Protein AF-A0A1M7QLL0-F1 (afdb_monomer_lite)

Secondary structure (DSSP, 8-state):
-PPPTT-SS-GGG--SS---HHHHHHHHHH-THHHHHHHT--GGGS-GGG-HHHHHHHHHHHHHHHHHHHHHHHHHHHHHHHHHHHSSTT-TTS-TTHHHHHHHHHHHHHSBPTTSSBHHHHHHHHHHHHHHHHHHHHHHHHHIIIIIS-GGGGTGGGS--STTPPPPTT-----HHHHHHHHHHHHHHHHHHHHHHHHTT----EE--SS-SEEEE-STTEEEEEEE-EE--SS--GGGGS-TT-EEEEEEEPPPGGGGS----TT-SS-HHHHHHHHHHHHHHHHHHHHHHHHHHHHHHHHHHHHHTTS-SSTTSS-GGG--HHHHHHHHHHHHHHHHHHHHHHHTSHHHHTT-

Organism: NCBI:txid1190415

pLDDT: mean 71.21, std 16.42, range [32.75, 92.25]

Foldseek 3Di:
DPPQPQQCADCVPVDLDRPDQVLLLCCVVLNCLSSCLSVVHDSLVAALVRDPVLVVLLVVLVVVLVVLVVVVVVQVVQQVVQCVVAVDRSHPVDDNPVPVVCSCVVNQQSDQGNNSHGNVVSVVSNVVSSVSSVVVVVVLCCCCVVQQLVCVCVVVVCVDDDPDRDDDPVDCPDDLLVLLVLLLQLLLVQLLVQVVVVVVVRRWRFDWDLAAPDWDAPDDQKIWRKTARFTPDPVDCPPVRHRPSDMDTQIDGHDHPVVQDPDPPPDDSGDNVLVSLLVVLVNVSSNVLSVLVSVLSSQSSVQSSVLSVQDDSDPPDPDCVVDDPVSSVVSSVVSSVSSSVVSVVVCPDVVSVVND

Sequence (356 aa):
MAGMPFSPCDITDGASSCSDASVGVLKAVFGPVIDALAQGNDPETVTASSNVLASMFVQYNSGLLILASLFVSYIAIVGVANTANEGEAMGKAWSSLWTPLRIVFGGGVLLPASSGYSIIQIIVLTIGLWGIGFANGVFKAGVENGIVNGSLSSVSSQLGFGSGAKPNPNYPLYDIRQFGQAYLASSWCARSLNAIYRSLDQPTAVQALSKPDSKVQDGIGRQAAIYLIKDRNAATNLGGGTPICGSIKVYSFSVPAELVTTSTSTSSIFDPATITSNKAAMQAVRHATLNAKIAAMNKVMADIDAWVNTWPTDITKTGWDAVKSDRFNSIINQAQNTLTQNLSKRSMNPTFQALI

InterPro domains:
  IPR027628 Conjugal transfer/type IV secretion protein DotA/TraY [TIGR04346] (22-345)

Structure (mmCIF, N/CA/C/O backbone):
data_AF-A0A1M7QLL0-F1
#
_entry.id   AF-A0A1M7QLL0-F1
#
loop_
_atom_site.group_PDB
_atom_site.id
_atom_site.type_symbol
_atom_site.label_atom_id
_atom_site.label_alt_id
_atom_site.label_comp_id
_atom_site.label_asym_id
_atom_site.label_entity_id
_atom_site.label_seq_id
_atom_site.pdbx_PDB_ins_code
_atom_site.Cartn_x
_atom_site.Cartn_y
_atom_site.Cartn_z
_atom_site.occupancy
_atom_site.B_iso_or_equiv
_atom_site.auth_seq_id
_atom_site.auth_comp_id
_atom_site.auth_asym_id
_atom_site.auth_atom_id
_atom_site.pdbx_PDB_model_num
ATOM 1 N N . MET A 1 1 ? -3.369 -10.911 31.277 1.00 39.97 1 MET A N 1
ATOM 2 C CA . MET A 1 1 ? -4.440 -10.391 30.406 1.00 39.97 1 MET A CA 1
ATOM 3 C C . MET A 1 1 ? -4.206 -10.951 29.017 1.00 39.97 1 MET A C 1
ATOM 5 O O . MET A 1 1 ? -3.100 -10.815 28.511 1.00 39.97 1 MET A O 1
ATOM 9 N N . ALA A 1 2 ? -5.162 -11.710 28.479 1.00 37.41 2 ALA A N 1
ATOM 10 C CA . ALA A 1 2 ? -5.045 -12.278 27.140 1.00 37.41 2 ALA A CA 1
ATOM 11 C C . ALA A 1 2 ? -4.961 -11.130 26.125 1.00 37.41 2 ALA A C 1
ATOM 13 O O . ALA A 1 2 ? -5.787 -10.221 26.173 1.00 37.41 2 ALA A O 1
ATOM 14 N N . GLY A 1 3 ? -3.945 -11.153 25.259 1.00 49.75 3 GLY A N 1
ATOM 15 C CA . GLY A 1 3 ? -3.803 -10.169 24.190 1.00 49.75 3 GLY A CA 1
ATOM 16 C C . GLY A 1 3 ? -5.079 -10.122 23.357 1.00 49.75 3 GLY A C 1
ATOM 17 O O . GLY A 1 3 ? -5.623 -11.163 22.985 1.00 49.75 3 GLY A O 1
ATOM 18 N N . MET A 1 4 ? -5.588 -8.916 23.121 1.00 58.91 4 MET A N 1
ATOM 19 C CA . MET A 1 4 ? -6.800 -8.719 22.337 1.00 58.91 4 MET A CA 1
ATOM 20 C C . MET A 1 4 ? -6.555 -9.243 20.913 1.00 58.91 4 MET A C 1
ATOM 22 O O . MET A 1 4 ? -5.602 -8.792 20.278 1.00 58.91 4 MET A O 1
ATOM 26 N N . PRO A 1 5 ? -7.381 -10.171 20.389 1.00 60.53 5 PRO A N 1
ATOM 27 C CA . PRO A 1 5 ? -7.122 -10.834 19.107 1.00 60.53 5 PRO A CA 1
ATOM 28 C C . PRO A 1 5 ? -7.123 -9.873 17.906 1.00 60.53 5 PRO A C 1
ATOM 30 O O . PRO A 1 5 ? -6.567 -10.206 16.865 1.00 60.53 5 PRO A O 1
ATOM 33 N N . PHE A 1 6 ? -7.704 -8.677 18.065 1.00 68.00 6 PHE A N 1
ATOM 34 C CA . PHE A 1 6 ? -7.742 -7.606 17.068 1.00 68.00 6 PHE A CA 1
ATOM 35 C C . PHE A 1 6 ? -7.577 -6.240 17.749 1.00 68.00 6 PHE A C 1
ATOM 37 O O . PHE A 1 6 ? -8.509 -5.437 17.780 1.00 68.00 6 PHE A O 1
ATOM 44 N N . SER A 1 7 ? -6.417 -5.992 18.364 1.00 69.75 7 SER A N 1
ATOM 45 C CA . SER A 1 7 ? -6.120 -4.666 18.922 1.00 69.75 7 SER A CA 1
ATOM 46 C C . SER A 1 7 ? -6.081 -3.621 17.796 1.00 69.75 7 SER A C 1
ATOM 48 O O . SER A 1 7 ? -5.330 -3.814 16.839 1.00 69.75 7 SER A O 1
ATOM 50 N N . PRO A 1 8 ? -6.849 -2.518 17.881 1.00 69.81 8 PRO A N 1
ATOM 51 C CA . PRO A 1 8 ? -6.752 -1.420 16.918 1.00 69.81 8 PRO A CA 1
ATOM 52 C C . PRO A 1 8 ? -5.438 -0.635 17.058 1.00 69.81 8 PRO A C 1
ATOM 54 O O . PRO A 1 8 ? -5.078 0.121 16.161 1.00 69.81 8 PRO A O 1
ATOM 57 N N . CYS A 1 9 ? -4.721 -0.816 18.170 1.00 72.50 9 CYS A N 1
ATOM 58 C CA . CYS A 1 9 ? -3.445 -0.172 18.441 1.00 72.50 9 CYS A CA 1
ATOM 59 C C . CYS A 1 9 ? -2.320 -1.205 18.303 1.00 72.50 9 CYS A C 1
ATOM 61 O O . CYS A 1 9 ? -2.329 -2.224 19.006 1.00 72.50 9 CYS A O 1
ATOM 63 N N . ASP A 1 10 ? -1.364 -0.944 17.411 1.00 61.94 10 ASP A N 1
ATOM 64 C CA . ASP A 1 10 ? -0.188 -1.795 17.227 1.00 61.94 10 ASP A CA 1
ATOM 65 C C . ASP A 1 10 ? 0.812 -1.511 18.361 1.00 61.94 10 ASP A C 1
ATOM 67 O O . ASP A 1 10 ? 1.526 -0.510 18.375 1.00 61.94 10 ASP A O 1
ATOM 71 N N . ILE A 1 11 ? 0.811 -2.363 19.386 1.00 53.72 11 ILE A N 1
ATOM 72 C CA . ILE A 1 11 ? 1.698 -2.259 20.562 1.00 53.72 11 ILE A CA 1
ATOM 73 C C . ILE A 1 11 ? 3.144 -2.694 20.257 1.00 53.72 11 ILE A C 1
ATOM 75 O O . ILE A 1 11 ? 3.994 -2.674 21.149 1.00 53.72 11 ILE A O 1
ATOM 79 N N . THR A 1 12 ? 3.451 -3.074 19.013 1.00 48.25 12 THR A N 1
ATOM 80 C CA . THR A 1 12 ? 4.781 -3.547 18.594 1.00 48.25 12 THR A CA 1
ATOM 81 C C . THR A 1 12 ? 5.853 -2.459 18.557 1.00 48.25 12 THR A C 1
ATOM 83 O O . THR A 1 12 ? 7.034 -2.796 18.596 1.00 48.25 12 THR A O 1
ATOM 86 N N . ASP A 1 13 ? 5.472 -1.178 18.558 1.00 41.12 13 ASP A N 1
ATOM 87 C CA . ASP A 1 13 ? 6.417 -0.062 18.391 1.00 41.12 13 ASP A CA 1
ATOM 88 C C . ASP A 1 13 ? 6.751 0.686 19.695 1.00 41.12 13 ASP A C 1
ATOM 90 O O . ASP A 1 13 ? 7.430 1.712 19.671 1.00 41.12 13 ASP A O 1
ATOM 94 N N . GLY A 1 14 ? 6.284 0.213 20.858 1.00 41.66 14 GLY A N 1
ATOM 95 C CA . GLY A 1 14 ? 6.549 0.878 22.145 1.00 41.66 14 GLY A CA 1
ATOM 96 C C . GLY A 1 14 ? 5.961 2.296 22.264 1.00 41.66 14 GLY A C 1
ATOM 97 O O . GLY A 1 14 ? 6.249 3.005 23.229 1.00 41.66 14 GLY A O 1
ATOM 98 N N . ALA A 1 15 ? 5.130 2.715 21.304 1.00 42.53 15 ALA A N 1
ATOM 99 C CA . ALA A 1 15 ? 4.410 3.976 21.331 1.00 42.53 15 ALA A CA 1
ATOM 100 C C . ALA A 1 15 ? 3.160 3.840 22.213 1.00 42.53 15 ALA A C 1
ATOM 102 O O . ALA A 1 15 ? 2.223 3.111 21.903 1.00 42.53 15 ALA A O 1
ATOM 103 N N . SER A 1 16 ? 3.125 4.586 23.313 1.00 51.12 16 SER A N 1
ATOM 104 C CA . SER A 1 16 ? 2.018 4.667 24.276 1.00 51.12 16 SER A CA 1
ATOM 105 C C . SER A 1 16 ? 0.772 5.411 23.756 1.00 51.12 16 SER A C 1
ATOM 107 O O . SER A 1 16 ? -0.100 5.789 24.540 1.00 51.12 16 SER A O 1
ATOM 109 N N . SER A 1 17 ? 0.668 5.646 22.444 1.00 56.31 17 SER A N 1
ATOM 110 C CA . SER A 1 17 ? -0.410 6.425 21.830 1.00 56.31 17 SER A CA 1
ATOM 111 C C . SER A 1 17 ? -1.023 5.694 20.640 1.00 56.31 17 SER A C 1
ATOM 113 O O . SER A 1 17 ? -0.363 5.485 19.625 1.00 56.31 17 SER A O 1
ATOM 115 N N . CYS A 1 18 ? -2.307 5.360 20.752 1.00 68.44 18 CYS A N 1
ATOM 116 C CA . CYS A 1 18 ? -3.091 4.823 19.649 1.00 68.44 18 CYS A CA 1
ATOM 117 C C . CYS A 1 18 ? -3.414 5.947 18.652 1.00 68.44 18 CYS A C 1
ATOM 119 O O . CYS A 1 18 ? -4.150 6.872 18.994 1.00 68.44 18 CYS A O 1
ATOM 121 N N . SER A 1 19 ? -2.849 5.893 17.444 1.00 68.56 19 SER A N 1
ATOM 122 C CA . SER A 1 19 ? -3.060 6.898 16.387 1.00 68.56 19 SER A CA 1
ATOM 123 C C . SER A 1 19 ? -4.247 6.591 15.466 1.00 68.56 19 SER A C 1
ATOM 125 O O . SER A 1 19 ? -4.451 7.292 14.476 1.00 68.56 19 SER A O 1
ATOM 127 N N . ASP A 1 20 ? -5.036 5.559 15.773 1.00 70.88 20 ASP A N 1
ATOM 128 C CA . ASP A 1 20 ? -6.199 5.178 14.976 1.00 70.88 20 ASP A CA 1
ATOM 129 C C . ASP A 1 20 ? -7.308 6.245 15.045 1.00 70.88 20 ASP A C 1
ATOM 131 O O . ASP A 1 20 ? -7.778 6.634 16.119 1.00 70.88 20 ASP A O 1
ATOM 135 N N . ALA A 1 21 ? -7.752 6.714 13.877 1.00 73.19 21 ALA A N 1
ATOM 136 C CA . ALA A 1 21 ? -8.756 7.771 13.777 1.00 73.19 21 ALA A CA 1
ATOM 137 C C . ALA A 1 21 ? -10.129 7.345 14.328 1.00 73.19 21 ALA A C 1
ATOM 139 O O . ALA A 1 21 ? -10.825 8.160 14.936 1.00 73.19 21 ALA A O 1
ATOM 140 N N . SER A 1 22 ? -10.517 6.079 14.152 1.00 77.81 22 SER A N 1
ATOM 141 C CA . SER A 1 22 ? -11.785 5.539 14.659 1.00 77.81 22 SER A CA 1
ATOM 142 C C . SER A 1 22 ? -11.766 5.451 16.186 1.00 77.81 22 SER A C 1
ATOM 144 O O . SER A 1 22 ? -12.751 5.810 16.838 1.00 77.81 22 SER A O 1
ATOM 146 N N . VAL A 1 23 ? -10.627 5.062 16.768 1.00 80.00 23 VAL A N 1
ATOM 147 C CA . VAL A 1 23 ? -10.398 5.115 18.224 1.00 80.00 23 VAL A CA 1
ATOM 148 C C . VAL A 1 23 ? -10.466 6.561 18.726 1.00 80.00 23 VAL A C 1
ATOM 150 O O . VAL A 1 23 ? -11.107 6.821 19.744 1.00 80.00 23 VAL A O 1
ATOM 153 N N . GLY A 1 24 ? -9.904 7.520 17.983 1.00 75.75 24 GLY A N 1
ATOM 154 C CA . GLY A 1 24 ? -10.000 8.951 18.292 1.00 75.75 24 GLY A CA 1
ATOM 155 C C . GLY A 1 24 ? -11.440 9.480 18.350 1.00 75.75 24 GLY A C 1
ATOM 156 O O . GLY A 1 24 ? -11.796 10.203 19.282 1.00 75.75 24 GLY A O 1
ATOM 157 N N . VAL A 1 25 ? -12.303 9.075 17.411 1.00 80.50 25 VAL A N 1
ATOM 158 C CA . VAL A 1 25 ? -13.737 9.434 17.435 1.00 80.50 25 VAL A CA 1
ATOM 159 C C . VAL A 1 25 ? -14.432 8.841 18.652 1.00 80.50 25 VAL A C 1
ATOM 161 O O . VAL A 1 25 ? -15.175 9.539 19.343 1.00 80.50 25 VAL A O 1
ATOM 164 N N . LEU A 1 26 ? -14.188 7.561 18.937 1.00 82.12 26 LEU A N 1
ATOM 165 C CA . LEU A 1 26 ? -14.772 6.910 20.106 1.00 82.12 26 LEU A CA 1
ATOM 166 C C . LEU A 1 26 ? -14.311 7.586 21.396 1.00 82.12 26 LEU A C 1
ATOM 168 O O . LEU A 1 26 ? -15.131 7.817 22.282 1.00 82.12 26 LEU A O 1
ATOM 172 N N . LYS A 1 27 ? -13.039 7.977 21.486 1.00 82.75 27 LYS A N 1
ATOM 173 C CA . LYS A 1 27 ? -12.499 8.746 22.610 1.00 82.75 27 LYS A CA 1
ATOM 174 C C . LYS A 1 27 ? -13.182 10.105 22.767 1.00 82.75 27 LYS A C 1
ATOM 176 O O . LYS A 1 27 ? -13.454 10.503 23.894 1.00 82.75 27 LYS A O 1
ATOM 181 N N . ALA A 1 28 ? -13.508 10.800 21.677 1.00 79.25 28 ALA A N 1
ATOM 182 C CA . ALA A 1 28 ? -14.224 12.076 21.752 1.00 79.25 28 ALA A CA 1
ATOM 183 C C . ALA A 1 28 ? -15.641 11.932 22.345 1.00 79.25 28 ALA A C 1
ATOM 185 O O . ALA A 1 28 ? -16.114 12.836 23.029 1.00 79.25 28 ALA A O 1
ATOM 186 N N . VAL A 1 29 ? -16.307 10.795 22.113 1.00 81.62 29 VAL A N 1
ATOM 187 C CA . VAL A 1 29 ? -17.672 10.526 22.604 1.00 81.62 29 VAL A CA 1
ATOM 188 C C . VAL A 1 29 ? -17.662 9.906 24.008 1.00 81.62 29 VAL A C 1
ATOM 190 O O . VAL A 1 29 ? -18.326 10.388 24.926 1.00 81.62 29 VAL A O 1
ATOM 193 N N . PHE A 1 30 ? -16.901 8.828 24.187 1.00 83.38 30 PHE A N 1
ATOM 194 C CA . PHE A 1 30 ? -16.915 7.984 25.386 1.00 83.38 30 PHE A CA 1
ATOM 195 C C . PHE A 1 30 ? -15.785 8.302 26.369 1.00 83.38 30 PHE A C 1
ATOM 197 O O . PHE A 1 30 ? -15.839 7.881 27.529 1.00 83.38 30 PHE A O 1
ATOM 204 N N . GLY A 1 31 ? -14.842 9.165 25.993 1.00 82.56 31 GLY A N 1
ATOM 205 C CA . GLY A 1 31 ? -13.785 9.665 26.867 1.00 82.56 31 GLY A CA 1
ATOM 206 C C . GLY A 1 31 ? -12.604 8.695 26.996 1.00 82.56 31 GLY A C 1
ATOM 207 O O . GLY A 1 31 ? -12.462 7.766 26.197 1.00 82.56 31 GLY A O 1
ATOM 208 N N . PRO A 1 32 ? -11.745 8.879 28.013 1.00 80.69 32 PRO A N 1
ATOM 209 C CA . PRO A 1 32 ? -10.484 8.140 28.143 1.00 80.69 32 PRO A CA 1
ATOM 210 C C . PRO A 1 32 ? -10.646 6.658 28.498 1.00 80.69 32 PRO A C 1
ATOM 212 O O . PRO A 1 32 ? -9.675 5.911 28.431 1.00 80.69 32 PRO A O 1
ATOM 215 N N . VAL A 1 33 ? -11.867 6.196 28.801 1.00 82.75 33 VAL A N 1
ATOM 216 C CA . VAL A 1 33 ? -12.162 4.757 28.915 1.00 82.75 33 VAL A CA 1
ATOM 217 C C . VAL A 1 33 ? -11.767 4.009 27.637 1.00 82.75 33 VAL A C 1
ATOM 219 O O . VAL A 1 33 ? -11.309 2.874 27.700 1.00 82.75 33 VAL A O 1
ATOM 222 N N . ILE A 1 34 ? -11.876 4.669 26.480 1.00 83.12 34 ILE A N 1
ATOM 223 C CA . ILE A 1 34 ? -11.503 4.103 25.185 1.00 83.12 34 ILE A CA 1
ATOM 224 C C . ILE A 1 34 ? -9.995 3.896 25.074 1.00 83.12 34 ILE A C 1
ATOM 226 O O . ILE A 1 34 ? -9.589 2.882 24.523 1.00 83.12 34 ILE A O 1
ATOM 230 N N . ASP A 1 35 ? -9.166 4.785 25.629 1.00 79.56 35 ASP A N 1
ATOM 231 C CA . ASP A 1 35 ? -7.708 4.604 25.612 1.00 79.56 35 ASP A CA 1
ATOM 232 C C . ASP A 1 35 ? -7.301 3.384 26.440 1.00 79.56 35 ASP A C 1
ATOM 234 O O . ASP A 1 35 ? -6.490 2.574 25.993 1.00 79.56 35 ASP A O 1
ATOM 238 N N . ALA A 1 36 ? -7.899 3.227 27.627 1.00 79.25 36 ALA A N 1
ATOM 239 C CA . ALA A 1 36 ? -7.640 2.076 28.483 1.00 79.25 36 ALA A CA 1
ATOM 240 C C . ALA A 1 36 ? -8.038 0.770 27.778 1.00 79.25 36 ALA A C 1
ATOM 242 O O . ALA A 1 36 ? -7.231 -0.153 27.682 1.00 79.25 36 ALA A O 1
ATOM 243 N N . LEU A 1 37 ? -9.239 0.729 27.192 1.00 80.94 37 LEU A N 1
ATOM 244 C CA . LEU A 1 37 ? -9.739 -0.448 26.481 1.00 80.94 37 LEU A CA 1
ATOM 245 C C . LEU A 1 37 ? -8.954 -0.749 25.198 1.00 80.94 37 LEU A C 1
ATOM 247 O O . LEU A 1 37 ? -8.665 -1.909 24.920 1.00 80.94 37 LEU A O 1
ATOM 251 N N . ALA A 1 38 ? -8.576 0.271 24.427 1.00 77.69 38 ALA A N 1
ATOM 252 C CA . ALA A 1 38 ? -7.848 0.101 23.171 1.00 77.69 38 ALA A CA 1
ATOM 253 C C . ALA A 1 38 ? -6.391 -0.344 23.385 1.00 77.69 38 ALA A C 1
ATOM 255 O O . ALA A 1 38 ? -5.820 -0.998 22.518 1.00 77.69 38 ALA A O 1
ATOM 256 N N . GLN A 1 39 ? -5.803 -0.038 24.545 1.00 74.38 39 GLN A N 1
ATOM 257 C CA . GLN A 1 39 ? -4.455 -0.475 24.929 1.00 74.38 39 GLN A CA 1
ATOM 258 C C . GLN A 1 39 ? -4.449 -1.790 25.727 1.00 74.38 39 GLN A C 1
ATOM 260 O O . GLN A 1 39 ? -3.381 -2.317 26.030 1.00 74.38 39 GLN A O 1
ATOM 265 N N . GLY A 1 40 ? -5.623 -2.336 26.068 1.00 71.12 40 GLY A N 1
ATOM 266 C CA . GLY A 1 40 ? -5.741 -3.530 26.909 1.00 71.12 40 GLY A CA 1
ATOM 267 C C . GLY A 1 40 ? -5.382 -3.292 28.382 1.00 71.12 40 GLY A C 1
ATOM 268 O O . GLY A 1 40 ? -5.051 -4.246 29.084 1.00 71.12 40 GLY A O 1
ATOM 269 N N . ASN A 1 41 ? -5.433 -2.038 28.836 1.00 75.81 41 ASN A N 1
ATOM 270 C CA . ASN A 1 41 ? -5.264 -1.658 30.235 1.00 75.81 41 ASN A CA 1
ATOM 271 C C . ASN A 1 41 ? -6.587 -1.806 30.997 1.00 75.81 41 ASN A C 1
ATOM 273 O O . ASN A 1 41 ? -7.672 -1.740 30.413 1.00 75.81 41 ASN A O 1
ATOM 277 N N . ASP A 1 42 ? -6.502 -1.947 32.321 1.00 72.88 42 ASP A N 1
ATOM 278 C CA . ASP A 1 42 ? -7.687 -2.088 33.162 1.00 72.88 42 ASP A CA 1
ATOM 279 C C . ASP A 1 42 ? -8.538 -0.801 33.133 1.00 72.88 42 ASP A C 1
ATOM 281 O O . ASP A 1 42 ? -8.072 0.264 33.566 1.00 72.88 42 ASP A O 1
ATOM 285 N N . PRO A 1 43 ? -9.803 -0.866 32.670 1.00 70.38 43 PRO A N 1
ATOM 286 C CA . PRO A 1 43 ? -10.672 0.307 32.564 1.00 70.38 43 PRO A CA 1
ATOM 287 C C . PRO A 1 43 ? -11.042 0.887 33.934 1.00 70.38 43 PRO A C 1
ATOM 289 O O . PRO A 1 43 ? -11.474 2.034 34.014 1.00 70.38 43 PRO A O 1
ATOM 292 N N . GLU A 1 44 ? -10.844 0.126 35.015 1.00 69.69 44 GLU A N 1
ATOM 293 C CA . GLU A 1 44 ? -11.101 0.555 36.393 1.00 69.69 44 GLU A CA 1
ATOM 294 C C . GLU A 1 44 ? -10.140 1.638 36.902 1.00 69.69 44 GLU A C 1
ATOM 296 O O . GLU A 1 44 ? -10.416 2.278 37.918 1.00 69.69 44 GLU A O 1
ATOM 301 N N . THR A 1 45 ? -9.036 1.871 36.186 1.00 67.75 45 THR A N 1
ATOM 302 C CA . THR A 1 45 ? -8.086 2.962 36.458 1.00 67.75 45 THR A CA 1
ATOM 303 C C . THR A 1 45 ? -8.602 4.332 36.005 1.00 67.75 45 THR A C 1
ATOM 305 O O . THR A 1 45 ? -8.066 5.364 36.413 1.00 67.75 45 THR A O 1
ATOM 308 N N . VAL A 1 46 ? -9.652 4.360 35.179 1.00 71.12 46 VAL A N 1
ATOM 309 C CA . VAL A 1 46 ? -10.255 5.589 34.660 1.00 71.12 46 VAL A CA 1
ATOM 310 C C . VAL A 1 46 ? -11.359 6.038 35.606 1.00 71.12 46 VAL A C 1
ATOM 312 O O . VAL A 1 46 ? -12.248 5.267 35.943 1.00 71.12 46 VAL A O 1
ATOM 315 N N . THR A 1 47 ? -11.332 7.297 36.032 1.00 68.31 47 THR A N 1
ATOM 316 C CA . THR A 1 47 ? -12.363 7.855 36.913 1.00 68.31 47 THR A CA 1
ATOM 317 C C . THR A 1 47 ? -13.570 8.360 36.122 1.00 68.31 47 THR A C 1
ATOM 319 O O . THR A 1 47 ? -13.432 9.038 35.102 1.00 68.31 47 THR A O 1
ATOM 322 N N . ALA A 1 48 ? -14.778 8.094 36.631 1.00 61.78 48 ALA A N 1
ATOM 323 C CA . ALA A 1 48 ? -16.039 8.523 36.011 1.00 61.78 48 ALA A CA 1
ATOM 324 C C . ALA A 1 48 ? -16.170 10.052 35.825 1.00 61.78 48 ALA A C 1
ATOM 326 O O . ALA A 1 48 ? -16.901 10.506 34.950 1.00 61.78 48 ALA A O 1
ATOM 327 N N . SER A 1 49 ? -15.447 10.864 36.608 1.00 60.69 49 SER A N 1
ATOM 328 C CA . SER A 1 49 ? -15.425 12.331 36.467 1.00 60.69 49 SER A CA 1
ATOM 329 C C . SER A 1 49 ? -14.707 12.816 35.207 1.00 60.69 49 SER A C 1
ATOM 331 O O . SER A 1 49 ? -14.822 13.986 34.846 1.00 60.69 49 SER A O 1
ATOM 333 N N . SER A 1 50 ? -13.978 11.930 34.527 1.00 62.16 50 SER A N 1
ATOM 334 C CA . SER A 1 50 ? -13.237 12.264 33.316 1.00 62.16 50 SER A CA 1
ATOM 335 C C . SER A 1 50 ? -14.137 12.439 32.081 1.00 62.16 50 SER A C 1
ATOM 337 O O . SER A 1 50 ? -13.704 13.015 31.085 1.00 62.16 50 SER A O 1
ATOM 339 N N . ASN A 1 51 ? -15.402 11.997 32.137 1.00 74.44 51 ASN A N 1
ATOM 340 C CA . ASN A 1 51 ? -16.387 12.227 31.079 1.00 74.44 51 ASN A CA 1
ATOM 341 C C . ASN A 1 51 ? -17.789 12.494 31.657 1.00 74.44 51 ASN A C 1
ATOM 343 O O . ASN A 1 51 ? -18.289 11.746 32.495 1.00 74.44 51 ASN A O 1
ATOM 347 N N . VAL A 1 52 ? -18.466 13.524 31.140 1.00 79.75 52 VAL A N 1
ATOM 348 C CA . VAL A 1 52 ? -19.871 13.838 31.449 1.00 79.75 52 VAL A CA 1
ATOM 349 C C . VAL A 1 52 ? -20.784 12.635 31.196 1.00 79.75 52 VAL A C 1
ATOM 351 O O . VAL A 1 52 ? -21.635 12.327 32.028 1.00 79.75 52 VAL A O 1
ATOM 354 N N . LEU A 1 53 ? -20.577 11.911 30.093 1.00 81.75 53 LEU A N 1
ATOM 355 C CA . LEU A 1 53 ? -21.383 10.745 29.739 1.00 81.75 53 LEU A CA 1
ATOM 356 C C . LEU A 1 53 ? -21.214 9.599 30.753 1.00 81.75 53 LEU A C 1
ATOM 358 O O . LEU A 1 53 ? -22.197 8.964 31.127 1.00 81.75 53 LEU A O 1
ATOM 362 N N . ALA A 1 54 ? -19.995 9.382 31.255 1.00 78.12 54 ALA A N 1
ATOM 363 C CA . ALA A 1 54 ? -19.729 8.387 32.294 1.00 78.12 54 ALA A CA 1
ATOM 364 C C . ALA A 1 54 ? -20.447 8.746 33.606 1.00 78.12 54 ALA A C 1
ATOM 366 O O . ALA A 1 54 ? -21.083 7.891 34.218 1.00 78.12 54 ALA A O 1
ATOM 367 N N . SER A 1 55 ? -20.439 10.026 33.993 1.00 79.94 55 SER A N 1
ATOM 368 C CA . SER A 1 55 ? -21.196 10.518 35.154 1.00 79.94 55 SER A CA 1
ATOM 369 C C . SER A 1 55 ? -22.713 10.312 35.004 1.00 79.94 55 SER A C 1
ATOM 371 O O . SER A 1 55 ? -23.386 9.887 35.946 1.00 79.94 55 SER A O 1
ATOM 373 N N . MET A 1 56 ? -23.265 10.529 33.803 1.00 83.62 56 MET A N 1
ATOM 374 C CA . MET A 1 56 ? -24.679 10.244 33.522 1.00 83.62 56 MET A CA 1
ATOM 375 C C . MET A 1 56 ? -24.989 8.744 33.595 1.00 83.62 56 MET A C 1
ATOM 377 O O . MET A 1 56 ? -26.028 8.361 34.139 1.00 83.62 56 MET A O 1
ATOM 381 N N . PHE A 1 57 ? -24.090 7.888 33.100 1.00 84.12 57 PHE A N 1
ATOM 382 C CA . PHE A 1 57 ? -24.278 6.439 33.161 1.00 84.12 57 PHE A CA 1
ATOM 383 C C . PHE A 1 57 ? -24.246 5.882 34.581 1.00 84.12 57 PHE A C 1
ATOM 385 O O . PHE A 1 57 ? -25.003 4.954 34.856 1.00 84.12 57 PHE A O 1
ATOM 392 N N . VAL A 1 58 ? -23.493 6.480 35.509 1.00 82.75 58 VAL A N 1
ATOM 393 C CA . VAL A 1 58 ? -23.566 6.110 36.934 1.00 82.75 58 VAL A CA 1
ATOM 394 C C . VAL A 1 58 ? -24.998 6.243 37.460 1.00 82.75 58 VAL A C 1
ATOM 396 O O . VAL A 1 58 ? -25.510 5.316 38.090 1.00 82.75 58 VAL A O 1
ATOM 399 N N . GLN A 1 59 ? -25.669 7.362 37.166 1.00 85.81 59 GLN A N 1
ATOM 400 C CA . GLN A 1 59 ? -27.049 7.591 37.613 1.00 85.81 59 GLN A CA 1
ATOM 401 C C . GLN A 1 59 ? -28.074 6.759 36.843 1.00 85.81 59 GLN A C 1
ATOM 403 O O . GLN A 1 59 ? -29.068 6.299 37.401 1.00 85.81 59 GLN A O 1
ATOM 408 N N . TYR A 1 60 ? -27.833 6.525 35.558 1.00 86.50 60 TYR A N 1
ATOM 409 C CA . TYR A 1 60 ? -28.687 5.648 34.768 1.00 86.50 60 TYR A CA 1
ATOM 410 C C . TYR A 1 60 ? -28.632 4.195 35.271 1.00 86.50 60 TYR A C 1
ATOM 412 O O . TYR A 1 60 ? -29.669 3.565 35.486 1.00 86.50 60 TYR A O 1
ATOM 420 N N . ASN A 1 61 ? -27.429 3.677 35.526 1.00 85.75 61 ASN A N 1
ATOM 421 C CA . ASN A 1 61 ? -27.214 2.309 35.994 1.00 85.75 61 ASN A CA 1
ATOM 422 C C . ASN A 1 61 ? -27.755 2.111 37.419 1.00 85.75 61 ASN A C 1
ATOM 424 O O . ASN A 1 61 ? -28.340 1.067 37.707 1.00 85.75 61 ASN A O 1
ATOM 428 N N . SER A 1 62 ? -27.642 3.116 38.297 1.00 85.06 62 SER A N 1
ATOM 429 C CA . SER 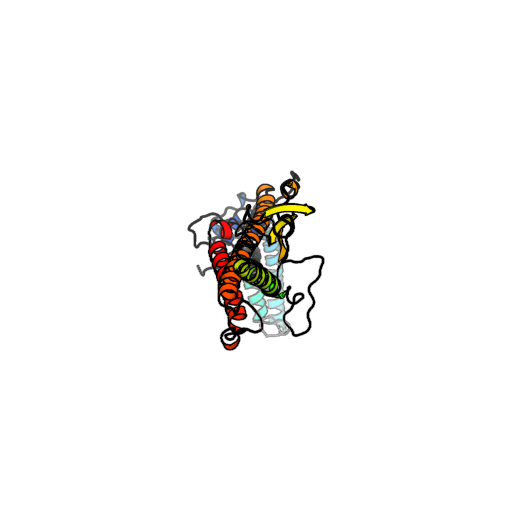A 1 62 ? -28.246 3.054 39.635 1.00 85.06 62 SER A CA 1
ATOM 430 C C . SER A 1 62 ? -29.778 2.958 39.567 1.00 85.06 62 SER A C 1
ATOM 432 O O . SER A 1 62 ? -30.368 2.121 40.253 1.00 85.06 62 SER A O 1
ATOM 434 N N . GLY A 1 63 ? -30.425 3.723 38.679 1.00 86.75 63 GLY A N 1
ATOM 435 C CA . GLY A 1 63 ? -31.865 3.622 38.423 1.00 86.75 63 GLY A CA 1
ATOM 436 C C . GLY A 1 63 ? -32.287 2.247 37.891 1.00 86.75 63 GLY A C 1
ATOM 437 O O . GLY A 1 63 ? -33.283 1.678 38.347 1.00 86.75 63 GLY A O 1
ATOM 438 N N . LEU A 1 64 ? -31.503 1.667 36.976 1.00 87.94 64 LEU A N 1
ATOM 439 C CA . LEU A 1 64 ? -31.748 0.314 36.465 1.00 87.94 64 LEU A CA 1
ATOM 440 C C . LEU A 1 64 ? -31.611 -0.763 37.546 1.00 87.94 64 LEU A C 1
ATOM 442 O O . LEU A 1 64 ? -32.408 -1.701 37.554 1.00 87.94 64 LEU A O 1
ATOM 446 N N . LEU A 1 65 ? -30.659 -0.636 38.475 1.00 86.88 65 LEU A N 1
ATOM 447 C CA . LEU A 1 65 ? -30.515 -1.585 39.585 1.00 86.88 65 LEU A CA 1
ATOM 448 C C . LEU A 1 65 ? -31.723 -1.566 40.528 1.00 86.88 65 LEU A C 1
ATOM 450 O O . LEU A 1 65 ? -32.133 -2.622 41.013 1.00 86.88 65 LEU A O 1
ATOM 454 N N . ILE A 1 66 ? -32.346 -0.402 40.737 1.00 89.56 66 ILE A N 1
ATOM 455 C CA . ILE A 1 66 ? -33.596 -0.308 41.505 1.00 89.56 66 ILE A CA 1
ATOM 456 C C . ILE A 1 66 ? -34.703 -1.102 40.801 1.00 89.56 66 ILE A C 1
ATOM 458 O O . ILE A 1 66 ? -35.345 -1.947 41.426 1.00 89.56 66 ILE A O 1
ATOM 462 N N . LEU A 1 67 ? -34.889 -0.907 39.492 1.00 89.19 67 LEU A N 1
ATOM 463 C CA . LEU A 1 67 ? -35.870 -1.677 38.718 1.00 89.19 67 LEU A CA 1
ATOM 464 C C . LEU A 1 67 ? -35.553 -3.177 38.717 1.00 89.19 67 LEU A C 1
ATOM 466 O O . LEU A 1 67 ? -36.451 -3.994 38.910 1.00 89.19 67 LEU A O 1
ATOM 470 N N . ALA A 1 68 ? -34.282 -3.551 38.563 1.00 86.94 68 ALA A N 1
ATOM 471 C CA . ALA A 1 68 ? -33.848 -4.942 38.629 1.00 86.94 68 ALA A CA 1
ATOM 472 C C . ALA A 1 68 ? -34.188 -5.570 39.990 1.00 86.94 68 ALA A C 1
ATOM 474 O O . ALA A 1 68 ? -34.696 -6.689 40.032 1.00 86.94 68 ALA A O 1
ATOM 475 N N . SER A 1 69 ? -34.000 -4.842 41.095 1.00 87.00 69 SER A N 1
ATOM 476 C CA . SER A 1 69 ? -34.368 -5.319 42.436 1.00 87.00 69 SER A CA 1
ATOM 477 C C . SER A 1 69 ? -35.882 -5.548 42.595 1.00 87.00 69 SER A C 1
ATOM 479 O O . SER A 1 69 ? -36.303 -6.539 43.202 1.00 87.00 69 SER A O 1
ATOM 481 N N . LEU A 1 70 ? -36.718 -4.704 41.976 1.00 90.50 70 LEU A N 1
ATOM 482 C CA . LEU A 1 70 ? -38.173 -4.890 41.935 1.00 90.50 70 LEU A CA 1
ATOM 483 C C . LEU A 1 70 ? -38.564 -6.130 41.119 1.00 90.50 70 LEU A C 1
ATOM 485 O O . LEU A 1 70 ? -39.408 -6.911 41.552 1.00 90.50 70 LEU A O 1
ATOM 489 N N . PHE A 1 71 ? -37.914 -6.370 39.979 1.00 88.19 71 PHE A N 1
ATOM 490 C CA . PHE A 1 71 ? -38.153 -7.588 39.200 1.00 88.19 71 PHE A CA 1
ATOM 491 C C . PHE A 1 71 ? -37.719 -8.847 39.950 1.00 88.19 71 PHE A C 1
ATOM 493 O O . PHE A 1 71 ? -38.463 -9.824 39.978 1.00 88.19 71 PHE A O 1
ATOM 500 N N . VAL A 1 72 ? -36.548 -8.834 40.590 1.00 87.88 72 VAL A N 1
ATOM 501 C CA . VAL A 1 72 ? -36.055 -9.986 41.360 1.00 87.88 72 VAL A CA 1
ATOM 502 C C . VAL A 1 72 ? -36.970 -10.291 42.543 1.00 87.88 72 VAL A C 1
ATOM 504 O O . VAL A 1 72 ? -37.298 -11.456 42.762 1.00 87.88 72 VAL A O 1
ATOM 507 N N . SER A 1 73 ? -37.439 -9.273 43.270 1.00 88.56 73 SER A N 1
ATOM 508 C CA . SER A 1 73 ? -38.395 -9.477 44.368 1.00 88.56 73 SER A CA 1
ATOM 509 C C . SER A 1 73 ? -39.739 -10.029 43.878 1.00 88.56 73 SER A C 1
ATOM 511 O O . SER A 1 73 ? -40.253 -10.974 44.476 1.00 88.56 73 SER A O 1
ATOM 513 N N . TYR A 1 74 ? -40.267 -9.536 42.753 1.00 89.25 74 TYR A N 1
ATOM 514 C CA . TYR A 1 74 ? -41.465 -10.100 42.121 1.00 89.25 74 TYR A CA 1
ATOM 515 C C . TYR A 1 74 ? -41.275 -11.574 41.730 1.00 89.25 74 TYR A C 1
ATOM 517 O O . TYR A 1 74 ? -42.102 -12.419 42.077 1.00 89.25 74 TYR A O 1
ATOM 525 N N . ILE A 1 75 ? -40.163 -11.900 41.061 1.00 86.44 75 ILE A N 1
ATOM 526 C CA . ILE A 1 75 ? -39.844 -13.274 40.647 1.00 86.44 75 ILE A CA 1
ATOM 527 C C . ILE A 1 75 ? -39.677 -14.186 41.867 1.00 86.44 75 ILE A C 1
ATOM 529 O O . ILE A 1 75 ? -40.108 -15.335 41.824 1.00 86.44 75 ILE A O 1
ATOM 533 N N . ALA A 1 76 ? -39.098 -13.690 42.962 1.00 85.75 76 ALA A N 1
ATOM 534 C CA . ALA A 1 76 ? -38.969 -14.452 44.198 1.00 85.75 76 ALA A CA 1
ATOM 535 C C . ALA A 1 76 ? -40.342 -14.777 44.809 1.00 85.75 76 ALA A C 1
ATOM 537 O O . ALA A 1 76 ? -40.599 -15.933 45.142 1.00 85.75 76 ALA A O 1
ATOM 538 N N . ILE A 1 77 ? -41.248 -13.795 44.899 1.00 89.00 77 ILE A N 1
ATOM 539 C CA . ILE A 1 77 ? -42.600 -13.994 45.450 1.00 89.00 77 ILE A CA 1
ATOM 540 C C . ILE A 1 77 ? -43.395 -14.988 44.595 1.00 89.00 77 ILE A C 1
ATOM 542 O O . ILE A 1 77 ? -43.953 -15.950 45.123 1.00 89.00 77 ILE A O 1
ATOM 546 N N . VAL A 1 78 ? -43.416 -14.791 43.273 1.00 86.31 78 VAL A N 1
ATOM 547 C CA . VAL A 1 78 ? -44.122 -15.687 42.342 1.00 86.31 78 VAL A CA 1
ATOM 548 C C . VAL A 1 78 ? -43.479 -17.073 42.317 1.00 86.31 78 VAL A C 1
ATOM 550 O O . VAL A 1 78 ? -44.185 -18.076 42.311 1.00 86.31 78 VAL A O 1
ATOM 553 N N . GLY A 1 79 ? -42.149 -17.150 42.366 1.00 83.81 79 GLY A N 1
ATOM 554 C CA . GLY A 1 79 ? -41.413 -18.409 42.426 1.00 83.81 79 GLY A CA 1
ATOM 555 C C . GLY A 1 79 ? -41.768 -19.230 43.665 1.00 83.81 79 GLY A C 1
ATOM 556 O O . GLY A 1 79 ? -42.021 -20.429 43.547 1.00 83.81 79 GLY A O 1
ATOM 557 N N . VAL A 1 80 ? -41.857 -18.593 44.840 1.00 85.56 80 VAL A N 1
ATOM 558 C CA . VAL A 1 80 ? -42.304 -19.250 46.081 1.00 85.56 80 VAL A CA 1
ATOM 559 C C . VAL A 1 80 ? -43.769 -19.683 45.973 1.00 85.56 80 VAL A C 1
ATOM 561 O O . VAL A 1 80 ? -44.083 -20.825 46.305 1.00 85.56 80 VAL A O 1
ATOM 564 N N . ALA A 1 81 ? -44.654 -18.823 45.460 1.00 84.62 81 ALA A N 1
ATOM 565 C CA . ALA A 1 81 ? -46.073 -19.145 45.298 1.00 84.62 81 ALA A CA 1
ATOM 566 C C . ALA A 1 81 ? -46.309 -20.326 44.338 1.00 84.62 81 ALA A C 1
ATOM 568 O O . ALA A 1 81 ? -47.097 -21.221 44.642 1.00 84.62 81 ALA A O 1
ATOM 569 N N . ASN A 1 82 ? -45.601 -20.371 43.209 1.00 82.38 82 ASN A N 1
ATOM 570 C CA . ASN A 1 82 ? -45.702 -21.472 42.249 1.00 82.38 82 ASN A CA 1
ATOM 571 C C . ASN A 1 82 ? -45.119 -22.770 42.820 1.00 82.38 82 ASN A C 1
ATOM 573 O O . ASN A 1 82 ? -45.722 -23.829 42.671 1.00 82.38 82 ASN A O 1
ATOM 577 N N . THR A 1 83 ? -44.006 -22.686 43.556 1.00 83.88 83 THR A N 1
ATOM 578 C CA . THR A 1 83 ? -43.428 -23.850 44.252 1.00 83.88 83 THR A CA 1
ATOM 579 C C . THR A 1 83 ? -44.402 -24.425 45.283 1.00 83.88 83 THR A C 1
ATOM 581 O O . THR A 1 83 ? -44.545 -25.641 45.387 1.00 83.88 83 THR A O 1
ATOM 584 N N . ALA A 1 84 ? -45.105 -23.560 46.022 1.00 81.88 84 ALA A N 1
ATOM 585 C CA . ALA A 1 84 ? -46.073 -23.976 47.034 1.00 81.88 84 ALA A CA 1
ATOM 586 C C . ALA A 1 84 ? -47.322 -24.653 46.440 1.00 81.88 84 ALA A C 1
ATOM 588 O O . ALA A 1 84 ? -47.858 -25.568 47.059 1.00 81.88 84 ALA A O 1
ATOM 589 N N . ASN A 1 85 ? -47.782 -24.227 45.258 1.00 80.75 85 ASN A N 1
ATOM 590 C CA . ASN A 1 85 ? -48.974 -24.794 44.616 1.00 80.75 85 ASN A CA 1
ATOM 591 C C . ASN A 1 85 ? -48.682 -26.054 43.786 1.00 80.75 85 ASN A C 1
ATOM 593 O O . ASN A 1 85 ? -49.536 -26.933 43.698 1.00 80.75 85 ASN A O 1
ATOM 597 N N . GLU A 1 86 ? -47.503 -26.147 43.166 1.00 80.12 86 GLU A N 1
ATOM 598 C CA . GLU A 1 86 ? -47.200 -27.187 42.169 1.00 80.12 86 GLU A CA 1
ATOM 599 C C . GLU A 1 86 ? -46.208 -28.252 42.667 1.00 80.12 86 GLU A C 1
ATOM 601 O O . GLU A 1 86 ? -46.058 -29.289 42.027 1.00 80.12 86 GLU A O 1
ATOM 606 N N . GLY A 1 87 ? -45.540 -28.033 43.806 1.00 77.00 87 GLY A N 1
ATOM 607 C CA . GLY A 1 87 ? -44.620 -29.000 44.421 1.00 77.00 87 GLY A CA 1
ATOM 608 C C . GLY A 1 87 ? -43.261 -29.154 43.722 1.00 77.00 87 GLY A C 1
ATOM 609 O O . GLY A 1 87 ? -42.390 -29.853 44.236 1.00 77.00 87 GLY A O 1
ATOM 610 N N . GLU A 1 88 ? -43.044 -28.481 42.590 1.00 76.19 88 GLU A N 1
ATOM 611 C CA . GLU A 1 88 ? -41.762 -28.402 41.879 1.00 76.19 88 GLU A CA 1
ATOM 612 C C . GLU A 1 88 ? -41.103 -27.028 42.101 1.00 76.19 88 GLU A C 1
ATOM 614 O O . GLU A 1 88 ? -41.774 -25.996 42.122 1.00 76.19 88 GLU A O 1
ATOM 619 N N . ALA A 1 89 ? -39.775 -26.982 42.269 1.00 71.12 89 ALA A N 1
ATOM 620 C CA . ALA A 1 89 ? -39.047 -25.737 42.537 1.00 71.12 89 ALA A CA 1
ATOM 621 C C . ALA A 1 89 ? -39.171 -24.722 41.377 1.00 71.12 89 ALA A C 1
ATOM 623 O O . ALA A 1 89 ? -38.695 -24.984 40.272 1.00 71.12 89 ALA A O 1
ATOM 624 N N . MET A 1 90 ? -39.740 -23.544 41.672 1.00 68.31 90 MET A N 1
ATOM 625 C CA . MET A 1 90 ? -40.199 -22.474 40.756 1.00 68.31 90 MET A CA 1
ATOM 626 C C . MET A 1 90 ? -41.456 -22.774 39.915 1.00 68.31 90 MET A C 1
ATOM 628 O O . MET A 1 90 ? -41.889 -21.908 39.150 1.00 68.31 90 MET A O 1
ATOM 632 N N . GLY A 1 91 ? -42.098 -23.926 40.105 1.00 66.06 91 GLY A N 1
ATOM 633 C CA . GLY A 1 91 ? -43.261 -24.357 39.329 1.00 66.06 91 GLY A CA 1
ATOM 634 C C . GLY A 1 91 ? -42.925 -24.888 37.931 1.00 66.06 91 GLY A C 1
ATOM 635 O O . GLY A 1 91 ? -41.835 -24.692 37.397 1.00 66.06 91 GLY A O 1
ATOM 636 N N . LYS A 1 92 ? -43.901 -25.544 37.309 1.00 66.38 92 LYS A N 1
ATOM 637 C CA . LYS A 1 92 ? -43.816 -26.265 36.033 1.00 66.38 92 LYS A CA 1
ATOM 638 C C . LYS A 1 92 ? -43.701 -25.336 34.820 1.00 66.38 92 LYS A C 1
ATOM 640 O O . LYS A 1 92 ? -43.243 -25.743 33.755 1.00 66.38 92 LYS A O 1
ATOM 645 N N . ALA A 1 93 ? -44.130 -24.082 34.975 1.00 69.38 93 ALA A N 1
ATOM 646 C CA . ALA A 1 93 ? -44.089 -23.068 33.923 1.00 69.38 93 ALA A CA 1
ATOM 647 C C . ALA A 1 93 ? -42.726 -22.355 33.796 1.00 69.38 93 ALA A C 1
ATOM 649 O O . ALA A 1 93 ? -42.472 -21.717 32.774 1.00 69.38 93 ALA A O 1
ATOM 650 N N . TRP A 1 94 ? -41.848 -22.441 34.805 1.00 67.50 94 TRP A N 1
ATOM 651 C CA . TRP A 1 94 ? -40.568 -21.725 34.833 1.00 67.50 94 TRP A CA 1
ATOM 652 C C . TRP A 1 94 ? -39.389 -22.698 34.791 1.00 67.50 94 TRP A C 1
ATOM 654 O O . TRP A 1 94 ? -39.392 -23.752 35.417 1.00 67.50 94 TRP A O 1
ATOM 664 N N . SER A 1 95 ? -38.325 -22.336 34.068 1.00 76.38 95 SER A N 1
ATOM 665 C CA . SER A 1 95 ? -37.108 -23.152 34.064 1.00 76.38 95 SER A CA 1
ATOM 666 C C . SER A 1 95 ? -36.317 -22.917 35.352 1.00 76.38 95 SER A C 1
ATOM 668 O O . SER A 1 95 ? -35.711 -21.854 35.521 1.00 76.38 95 SER A O 1
ATOM 670 N N . SER A 1 96 ? -36.295 -23.927 36.228 1.00 75.00 96 SER A N 1
ATOM 671 C CA . SER A 1 96 ? -35.596 -23.910 37.525 1.00 75.00 96 SER A CA 1
ATOM 672 C C . SER A 1 96 ? -34.083 -23.643 37.405 1.00 75.00 96 SER A C 1
ATOM 674 O O . SER A 1 96 ? -33.478 -23.059 38.298 1.00 75.00 96 SER A O 1
ATOM 676 N N . LEU A 1 97 ? -33.467 -23.989 36.264 1.00 81.38 97 LEU A N 1
ATOM 677 C CA . LEU A 1 97 ? -32.037 -23.760 36.010 1.00 81.38 97 LEU A CA 1
ATOM 678 C C . LEU A 1 97 ? -31.754 -22.430 35.293 1.00 81.38 97 LEU A C 1
ATOM 680 O O . LEU A 1 97 ? -30.848 -21.693 35.677 1.00 81.38 97 LEU A O 1
ATOM 684 N N . TRP A 1 98 ? -32.512 -22.099 34.243 1.00 83.44 98 TRP A N 1
ATOM 685 C CA . TRP A 1 98 ? -32.216 -20.925 33.411 1.00 83.44 98 TRP A CA 1
ATOM 686 C C . TRP A 1 98 ? -32.661 -19.602 34.032 1.00 83.44 98 TRP A C 1
ATOM 688 O O . TRP A 1 98 ? -32.067 -18.564 33.732 1.00 83.44 98 TRP A O 1
ATOM 698 N N . THR A 1 99 ? -33.687 -19.613 34.886 1.00 85.00 99 THR A N 1
ATOM 699 C CA . THR A 1 99 ? -34.209 -18.381 35.495 1.00 85.00 99 THR A CA 1
ATOM 700 C C . THR A 1 99 ? -33.213 -17.772 36.486 1.00 85.00 99 THR A C 1
ATOM 702 O O . THR A 1 99 ? -32.846 -16.610 36.292 1.00 85.00 99 THR A O 1
ATOM 705 N N . PRO A 1 100 ? -32.688 -18.514 37.486 1.00 82.19 100 PRO A N 1
ATOM 706 C CA . PRO A 1 100 ? -31.696 -17.958 38.406 1.00 82.19 100 PRO A CA 1
ATOM 707 C C . PRO A 1 100 ? -30.407 -17.569 37.681 1.00 82.19 100 PRO A C 1
ATOM 709 O O . PRO A 1 100 ? -29.827 -16.526 37.973 1.00 82.19 100 PRO A O 1
ATOM 712 N N . LEU A 1 101 ? -30.004 -18.352 36.674 1.00 87.50 101 LEU A N 1
ATOM 713 C CA . LEU A 1 101 ? -28.845 -18.054 35.838 1.00 87.50 101 LEU A CA 1
ATOM 714 C C . LEU A 1 101 ? -28.983 -16.681 35.165 1.00 87.50 101 LEU A C 1
ATOM 716 O O . LEU A 1 101 ? -28.109 -15.833 35.311 1.00 87.50 101 LEU A O 1
ATOM 720 N N . ARG A 1 102 ? -30.104 -16.410 34.483 1.00 85.44 102 ARG A N 1
ATOM 721 C CA . ARG A 1 102 ? -30.341 -15.105 33.839 1.00 85.44 102 ARG A CA 1
ATOM 722 C C . ARG A 1 102 ? -30.358 -13.951 34.835 1.00 85.44 102 ARG A C 1
ATOM 724 O O . ARG A 1 102 ? -29.883 -12.874 34.493 1.00 85.44 102 ARG A O 1
ATOM 731 N N . ILE A 1 103 ? -30.874 -14.167 36.043 1.00 85.75 103 ILE A N 1
ATOM 732 C CA . ILE A 1 103 ? -30.906 -13.138 37.089 1.00 85.75 103 ILE A CA 1
ATOM 733 C C . ILE A 1 103 ? -29.494 -12.822 37.585 1.00 85.75 103 ILE A C 1
ATOM 735 O O . ILE A 1 103 ? -29.125 -11.654 37.644 1.00 85.75 103 ILE A O 1
ATOM 739 N N . VAL A 1 104 ? -28.690 -13.841 37.902 1.00 86.44 104 VAL A N 1
ATOM 740 C CA . VAL A 1 104 ? -27.318 -13.647 38.397 1.00 86.44 104 VAL A CA 1
ATOM 741 C C . VAL A 1 104 ? -26.435 -13.033 37.315 1.00 86.44 104 VAL A C 1
ATOM 743 O O . VAL A 1 104 ? -25.739 -12.054 37.577 1.00 86.44 104 VAL A O 1
ATOM 746 N N . PHE A 1 105 ? -26.500 -13.551 36.086 1.00 85.62 105 PHE A N 1
ATOM 747 C CA . PHE A 1 105 ? -25.729 -13.001 34.972 1.00 85.62 105 PHE A CA 1
ATOM 748 C C . PHE A 1 105 ? -26.199 -11.595 34.592 1.00 85.62 105 PHE A C 1
ATOM 750 O O . PHE A 1 105 ? -25.372 -10.700 34.463 1.00 85.62 105 PHE A O 1
ATOM 757 N N . GLY A 1 106 ? -27.508 -11.371 34.460 1.00 83.12 106 GLY A N 1
ATOM 758 C CA . GLY A 1 106 ? -28.062 -10.057 34.133 1.00 83.12 106 GLY A CA 1
ATOM 759 C C . GLY A 1 106 ? -27.773 -9.018 35.215 1.00 83.12 106 GLY A C 1
ATOM 760 O O . GLY A 1 106 ? -27.337 -7.915 34.902 1.00 83.12 106 GLY A O 1
ATOM 761 N N . GLY A 1 107 ? -27.943 -9.382 36.487 1.00 83.19 107 GLY A N 1
ATOM 762 C CA . GLY A 1 107 ? -27.656 -8.511 37.624 1.00 83.19 107 GLY A CA 1
ATOM 763 C C . GLY A 1 107 ? -26.169 -8.197 37.769 1.00 83.19 107 GLY A C 1
ATOM 764 O O . GLY A 1 107 ? -25.809 -7.034 37.926 1.00 83.19 107 GLY A O 1
ATOM 765 N N . GLY A 1 108 ? -25.299 -9.205 37.652 1.00 84.12 108 GLY A N 1
ATOM 766 C CA . GLY A 1 108 ? -23.849 -9.017 37.749 1.00 84.12 108 GLY A CA 1
ATOM 767 C C . GLY A 1 108 ? -23.307 -8.107 36.649 1.00 84.12 108 GLY A C 1
ATOM 768 O O . GLY A 1 108 ? -22.490 -7.230 36.905 1.00 84.12 108 GLY A O 1
ATOM 769 N N . VAL A 1 109 ? -23.827 -8.257 35.434 1.00 84.75 109 VAL A N 1
ATOM 770 C CA . VAL A 1 109 ? -23.413 -7.470 34.273 1.00 84.75 109 VAL A CA 1
ATOM 771 C C . VAL A 1 109 ? -23.908 -6.009 34.333 1.00 84.75 109 VAL A C 1
ATOM 773 O O . VAL A 1 109 ? -23.303 -5.141 33.706 1.00 84.75 109 VAL A O 1
ATOM 776 N N . LEU A 1 110 ? -24.949 -5.708 35.120 1.00 84.69 110 LEU A N 1
ATOM 777 C CA . LEU A 1 110 ? -25.478 -4.352 35.337 1.00 84.69 110 LEU A CA 1
ATOM 778 C C . LEU A 1 110 ? -24.733 -3.551 36.413 1.00 84.69 110 LEU A C 1
ATOM 780 O O . LEU A 1 110 ? -24.956 -2.344 36.526 1.00 84.69 110 LEU A O 1
ATOM 784 N N . LEU A 1 111 ? -23.852 -4.185 37.190 1.00 82.88 111 LEU A N 1
ATOM 785 C CA . LEU A 1 111 ? -23.121 -3.496 38.249 1.00 82.88 111 LEU A CA 1
ATOM 786 C C . LEU A 1 111 ? -22.265 -2.352 37.668 1.00 82.88 111 LEU A C 1
ATOM 788 O O . LEU A 1 111 ? -21.583 -2.551 36.655 1.00 82.88 111 LEU A O 1
ATOM 792 N N . PRO A 1 112 ? -22.310 -1.148 38.273 1.00 76.69 112 PRO A N 1
ATOM 793 C CA . PRO A 1 112 ? -21.470 -0.035 37.856 1.00 76.69 112 PRO A CA 1
ATOM 794 C C . PRO A 1 112 ? -20.011 -0.309 38.239 1.00 76.69 112 PRO A C 1
ATOM 796 O O . PRO A 1 112 ? -19.719 -0.641 39.387 1.00 76.69 112 PRO A O 1
ATOM 799 N N . ALA A 1 113 ? -19.096 -0.147 37.284 1.00 75.56 113 ALA A N 1
ATOM 800 C CA . ALA A 1 113 ? -17.656 -0.173 37.523 1.00 75.56 113 ALA A CA 1
ATOM 801 C C . ALA A 1 113 ? -17.152 1.208 37.986 1.00 75.56 113 ALA A C 1
ATOM 803 O O . ALA A 1 113 ? -17.829 2.226 37.808 1.00 75.56 113 ALA A O 1
ATOM 804 N N . SER A 1 114 ? -15.932 1.274 38.531 1.00 68.38 114 SER A N 1
ATOM 805 C CA . SER A 1 114 ? -15.286 2.534 38.957 1.00 68.38 114 SER A CA 1
ATOM 806 C C . SER A 1 114 ? -15.123 3.562 37.822 1.00 68.38 114 SER A C 1
ATOM 808 O O . SER A 1 114 ? -15.063 4.767 38.074 1.00 68.38 114 SER A O 1
ATOM 810 N N . SER A 1 115 ? -15.143 3.094 36.570 1.00 69.75 115 SER A N 1
ATOM 811 C CA . SER A 1 115 ? -15.131 3.906 35.348 1.00 69.75 115 SER A CA 1
ATOM 812 C C . SER A 1 115 ? -16.436 4.646 35.055 1.00 69.75 115 SER A C 1
ATOM 814 O O . SER A 1 115 ? -16.485 5.474 34.146 1.00 69.75 115 SER A O 1
ATOM 816 N N . GLY A 1 116 ? -17.499 4.366 35.811 1.00 76.06 116 GLY A N 1
ATOM 817 C CA . GLY A 1 116 ? -18.836 4.934 35.633 1.00 76.06 116 GLY A CA 1
ATOM 818 C C . GLY A 1 116 ? -19.708 4.203 34.610 1.00 76.06 116 GLY A C 1
ATOM 819 O O . GLY A 1 116 ? -20.917 4.428 34.554 1.00 76.06 116 GLY A O 1
ATOM 820 N N . TYR A 1 117 ? -19.121 3.278 33.852 1.00 84.12 117 TYR A N 1
ATOM 821 C CA . TYR A 1 117 ? -19.830 2.393 32.936 1.00 84.12 117 TYR A CA 1
ATOM 822 C C . TYR A 1 117 ? -20.220 1.082 33.628 1.00 84.12 117 TYR A C 1
ATOM 824 O O . TYR A 1 117 ? -19.562 0.623 34.559 1.00 84.12 117 TYR A O 1
ATOM 832 N N . SER A 1 118 ? -21.297 0.458 33.160 1.00 86.00 118 SER A N 1
ATOM 833 C CA . SER A 1 118 ? -21.672 -0.905 33.550 1.00 86.00 118 SER A CA 1
ATOM 834 C C . SER A 1 118 ? -20.830 -1.930 32.778 1.00 86.00 118 SER A C 1
ATOM 836 O O . SER A 1 118 ? -20.385 -1.659 31.658 1.00 86.00 118 SER A O 1
ATOM 838 N N . ILE A 1 119 ? -20.632 -3.127 33.341 1.00 85.50 119 ILE A N 1
ATOM 839 C CA . ILE A 1 119 ? -19.843 -4.202 32.713 1.00 85.50 119 ILE A CA 1
ATOM 840 C C . ILE A 1 119 ? -20.344 -4.515 31.291 1.00 85.50 119 ILE A C 1
ATOM 842 O O . ILE A 1 119 ? -19.524 -4.689 30.389 1.00 85.50 119 ILE A O 1
ATOM 846 N N . ILE A 1 120 ? -21.662 -4.504 31.037 1.00 86.50 120 ILE A N 1
ATOM 847 C CA . ILE A 1 120 ? -22.175 -4.710 29.667 1.00 86.50 120 ILE A CA 1
ATOM 848 C C . ILE A 1 120 ? -21.720 -3.627 28.697 1.00 86.50 120 ILE A C 1
ATOM 850 O O . ILE A 1 120 ? -21.386 -3.920 27.553 1.00 86.50 120 ILE A O 1
ATOM 854 N N . GLN A 1 121 ? -21.709 -2.374 29.148 1.00 87.94 121 GLN A N 1
ATOM 855 C CA . GLN A 1 121 ? -21.347 -1.232 28.316 1.00 87.94 121 GLN A CA 1
ATOM 856 C C . GLN A 1 121 ? -19.866 -1.320 27.949 1.00 87.94 121 GLN A C 1
ATOM 858 O O . GLN A 1 121 ? -19.514 -1.124 26.789 1.00 87.94 121 GLN A O 1
ATOM 863 N N . ILE A 1 122 ? -19.022 -1.718 28.905 1.00 87.38 122 ILE A N 1
ATOM 864 C CA . ILE A 1 122 ? -17.602 -1.983 28.664 1.00 87.38 122 ILE A CA 1
ATOM 865 C C . ILE A 1 122 ? -17.427 -3.109 27.637 1.00 87.38 122 ILE A C 1
ATOM 867 O O . ILE A 1 122 ? -16.679 -2.938 26.681 1.00 87.38 122 ILE A O 1
ATOM 871 N N . ILE A 1 123 ? -18.152 -4.226 27.767 1.00 86.69 123 ILE A N 1
ATOM 872 C CA . ILE A 1 123 ? -18.084 -5.340 26.802 1.00 86.69 123 ILE A CA 1
ATOM 873 C C . ILE A 1 123 ? -18.464 -4.878 25.389 1.00 86.69 123 ILE A C 1
ATOM 875 O O . ILE A 1 123 ? -17.770 -5.210 24.428 1.00 86.69 123 ILE A O 1
ATOM 879 N N . VAL A 1 124 ? -19.538 -4.095 25.248 1.00 89.50 124 VAL A N 1
ATOM 880 C CA . VAL A 1 124 ? -19.983 -3.572 23.946 1.00 89.50 124 VAL A CA 1
ATOM 881 C C . VAL A 1 124 ? -18.925 -2.656 23.326 1.00 89.50 124 VAL A C 1
ATOM 883 O O . VAL A 1 124 ? -18.629 -2.791 22.137 1.00 89.50 124 VAL A O 1
ATOM 886 N N . LEU A 1 125 ? -18.314 -1.770 24.119 1.00 88.00 125 LEU A N 1
ATOM 887 C CA . LEU A 1 125 ? -17.219 -0.911 23.657 1.00 88.00 125 LEU A CA 1
ATOM 888 C C . LEU A 1 125 ? -16.000 -1.737 23.220 1.00 88.00 125 LEU A C 1
ATOM 890 O O . LEU A 1 125 ? -15.440 -1.478 22.156 1.00 88.00 125 LEU A O 1
ATOM 894 N N . THR A 1 126 ? -15.638 -2.775 23.976 1.00 85.88 126 THR A N 1
ATOM 895 C CA . THR A 1 126 ? -14.532 -3.684 23.637 1.00 85.88 126 THR A CA 1
ATOM 896 C C . THR A 1 126 ? -14.781 -4.435 22.328 1.00 85.88 126 THR A C 1
ATOM 898 O O . THR A 1 126 ? -13.890 -4.498 21.484 1.00 85.88 126 THR A O 1
ATOM 901 N N . ILE A 1 127 ? -15.996 -4.951 22.103 1.00 87.25 127 ILE A N 1
ATOM 902 C CA . ILE A 1 127 ? -16.359 -5.598 20.828 1.00 87.25 127 ILE A CA 1
ATOM 903 C C . ILE A 1 127 ? -16.275 -4.596 19.667 1.00 87.25 127 ILE A C 1
ATOM 905 O O . ILE A 1 127 ? -15.785 -4.941 18.591 1.00 87.25 127 ILE A O 1
ATOM 909 N N . GLY A 1 128 ? -16.703 -3.348 19.882 1.00 87.56 128 GLY A N 1
ATOM 910 C CA . GLY A 1 128 ? -16.557 -2.274 18.896 1.00 87.56 128 GLY A CA 1
ATOM 911 C C . GLY A 1 128 ? -15.094 -2.011 18.523 1.00 87.56 128 GLY A C 1
ATOM 912 O O . GLY A 1 128 ? -14.769 -1.919 17.339 1.00 87.56 128 GLY A O 1
ATOM 913 N N . LEU A 1 129 ? -14.201 -1.971 19.515 1.00 85.31 129 LEU A N 1
ATOM 914 C CA . LEU A 1 129 ? -12.758 -1.808 19.302 1.00 85.31 129 LEU A CA 1
ATOM 915 C C . LEU A 1 129 ? -12.143 -2.985 18.536 1.00 85.31 129 LEU A C 1
ATOM 917 O O . LEU A 1 129 ? -11.318 -2.769 17.649 1.00 85.31 129 LEU A O 1
ATOM 921 N N . TRP A 1 130 ? -12.587 -4.216 18.803 1.00 84.44 130 TRP A N 1
ATOM 922 C CA . TRP A 1 130 ? -12.165 -5.385 18.021 1.00 84.44 130 TRP A CA 1
ATOM 923 C C . TRP A 1 130 ? -12.626 -5.300 16.561 1.00 84.44 130 TRP A C 1
ATOM 925 O O . TRP A 1 130 ? -11.893 -5.702 15.658 1.00 84.44 130 TRP A O 1
ATOM 935 N N . GLY A 1 131 ? -13.814 -4.738 16.314 1.00 83.75 131 GLY A N 1
ATOM 936 C CA . GLY A 1 131 ? -14.307 -4.459 14.965 1.00 83.75 131 GLY A CA 1
ATOM 937 C C . GLY A 1 131 ? -13.412 -3.482 14.194 1.00 83.75 131 GLY A C 1
ATOM 938 O O . GLY A 1 131 ? -13.160 -3.696 13.009 1.00 83.75 131 GLY A O 1
ATOM 939 N N . ILE A 1 132 ? -12.881 -2.458 14.872 1.00 84.00 132 ILE A N 1
ATOM 940 C CA . ILE A 1 132 ? -11.926 -1.501 14.286 1.00 84.00 132 ILE A CA 1
ATOM 941 C C . ILE A 1 132 ? -10.611 -2.204 13.935 1.00 84.00 132 ILE A C 1
ATOM 943 O O . ILE A 1 132 ? -10.161 -2.115 12.794 1.00 84.00 132 ILE A O 1
ATOM 947 N N . GLY A 1 133 ? -10.031 -2.970 14.866 1.00 80.25 133 GLY A N 1
ATOM 948 C CA . GLY A 1 133 ? -8.792 -3.712 14.602 1.00 80.25 133 GLY A CA 1
ATOM 949 C C . GLY A 1 133 ? -8.927 -4.700 13.437 1.00 80.25 133 GLY A C 1
ATOM 950 O O . GLY A 1 133 ? -8.045 -4.790 12.580 1.00 80.25 133 GLY A O 1
ATOM 951 N N . PHE A 1 134 ? -10.068 -5.388 13.338 1.00 81.25 134 PHE A N 1
ATOM 952 C CA . PHE A 1 134 ? -10.365 -6.255 12.198 1.00 81.25 134 PHE A CA 1
ATOM 953 C C . PHE A 1 134 ? -10.471 -5.470 10.880 1.00 81.25 134 PHE A C 1
ATOM 955 O O . PHE A 1 134 ? -9.889 -5.880 9.873 1.00 81.25 134 PHE A O 1
ATOM 962 N N . ALA A 1 135 ? -11.167 -4.328 10.876 1.00 79.88 135 ALA A N 1
ATOM 963 C CA . ALA A 1 135 ? -11.301 -3.479 9.693 1.00 79.88 135 ALA A CA 1
ATOM 964 C C . ALA A 1 135 ? -9.942 -2.969 9.189 1.00 79.88 135 ALA A C 1
ATOM 966 O O . ALA A 1 135 ? -9.689 -3.019 7.983 1.00 79.88 135 ALA A O 1
ATOM 967 N N . ASN A 1 136 ? -9.046 -2.570 10.094 1.00 78.06 136 ASN A N 1
ATOM 968 C CA . ASN A 1 136 ? -7.685 -2.154 9.747 1.00 78.06 136 ASN A CA 1
ATOM 969 C C . ASN A 1 136 ? -6.897 -3.296 9.101 1.00 78.06 136 ASN A C 1
ATOM 971 O O . ASN A 1 136 ? -6.248 -3.098 8.074 1.00 78.06 136 ASN A O 1
ATOM 975 N N . GLY A 1 137 ? -7.008 -4.514 9.641 1.00 75.94 137 GLY A N 1
ATOM 976 C CA . GLY A 1 137 ? -6.399 -5.705 9.044 1.00 75.94 137 GLY A CA 1
ATOM 977 C C . GLY A 1 137 ? -6.906 -5.979 7.624 1.00 75.94 137 GLY A C 1
ATOM 978 O O . GLY A 1 137 ? -6.109 -6.214 6.713 1.00 75.94 137 GLY A O 1
ATOM 979 N N . VAL A 1 138 ? -8.223 -5.885 7.408 1.00 78.06 138 VAL A N 1
ATOM 980 C CA . VAL A 1 138 ? -8.839 -6.039 6.077 1.00 78.06 138 VAL A CA 1
ATOM 981 C C . VAL A 1 138 ? -8.383 -4.933 5.122 1.00 78.06 138 VAL A C 1
ATOM 983 O O . VAL A 1 138 ? -8.052 -5.219 3.969 1.00 78.06 138 VAL A O 1
ATOM 986 N N . PHE A 1 139 ? -8.324 -3.682 5.582 1.00 74.44 139 PHE A N 1
ATOM 987 C CA . PHE A 1 139 ? -7.883 -2.549 4.771 1.00 74.44 139 PHE A CA 1
ATOM 988 C C . PHE A 1 139 ? -6.408 -2.669 4.382 1.00 74.44 139 PHE A C 1
ATOM 990 O O . PHE A 1 139 ? -6.086 -2.556 3.199 1.00 74.44 139 PHE A O 1
ATOM 997 N N . LYS A 1 140 ? -5.526 -2.995 5.334 1.00 72.25 140 LYS A N 1
ATOM 998 C CA . LYS A 1 140 ? -4.100 -3.240 5.086 1.00 72.25 140 LYS A CA 1
ATOM 999 C C . LYS A 1 140 ? -3.901 -4.366 4.077 1.00 72.25 140 LYS A C 1
ATOM 1001 O O . LYS A 1 140 ? -3.218 -4.169 3.074 1.00 72.25 140 LYS A O 1
ATOM 1006 N N . ALA A 1 141 ? -4.579 -5.500 4.265 1.00 73.31 141 ALA A N 1
ATOM 1007 C CA . ALA A 1 141 ? -4.536 -6.607 3.314 1.00 73.31 141 ALA A CA 1
ATOM 1008 C C . ALA A 1 141 ? -5.061 -6.199 1.925 1.00 73.31 141 ALA A C 1
ATOM 1010 O O . ALA A 1 141 ? -4.506 -6.616 0.907 1.00 73.31 141 ALA A O 1
ATOM 1011 N N . GLY A 1 142 ? -6.104 -5.369 1.861 1.00 64.75 142 GLY A N 1
ATOM 1012 C CA . GLY A 1 142 ? -6.660 -4.844 0.614 1.00 64.75 142 GLY A CA 1
ATOM 1013 C C . GLY A 1 142 ? -5.732 -3.860 -0.104 1.00 64.75 142 GLY A C 1
ATOM 1014 O O . GLY A 1 142 ? -5.579 -3.941 -1.322 1.00 64.75 142 GLY A O 1
ATOM 1015 N N . VAL A 1 143 ? -5.073 -2.957 0.623 1.00 65.12 143 VAL A N 1
ATOM 1016 C CA . VAL A 1 143 ? -4.134 -1.971 0.065 1.00 65.12 143 VAL A CA 1
ATOM 1017 C C . VAL A 1 143 ? -2.829 -2.637 -0.361 1.00 65.12 143 VAL A C 1
ATOM 1019 O O . VAL A 1 143 ? -2.364 -2.400 -1.480 1.00 65.12 143 VAL A O 1
ATOM 1022 N N . GLU A 1 144 ? -2.260 -3.508 0.471 1.00 64.69 144 GLU A N 1
ATOM 1023 C CA . GLU A 1 144 ? -1.048 -4.256 0.133 1.00 64.69 144 GLU A CA 1
ATOM 1024 C C . GLU A 1 144 ? -1.293 -5.168 -1.071 1.00 64.69 144 GLU A C 1
ATOM 1026 O O . GLU A 1 144 ? -0.566 -5.097 -2.061 1.00 64.69 144 GLU A O 1
ATOM 1031 N N . ASN A 1 145 ? -2.364 -5.963 -1.071 1.00 63.38 145 ASN A N 1
ATOM 1032 C CA . ASN A 1 145 ? -2.624 -6.842 -2.209 1.00 63.38 145 ASN A CA 1
ATOM 1033 C C . ASN A 1 145 ? -3.119 -6.087 -3.439 1.00 63.38 145 ASN A C 1
ATOM 1035 O O . ASN A 1 145 ? -2.792 -6.455 -4.566 1.00 63.38 145 ASN A O 1
ATOM 1039 N N . GLY A 1 146 ? -3.910 -5.039 -3.257 1.00 57.31 146 GLY A N 1
ATOM 1040 C CA . GLY A 1 146 ? -4.534 -4.311 -4.347 1.00 57.31 146 GLY A CA 1
ATOM 1041 C C . GLY A 1 146 ? -3.601 -3.321 -5.030 1.00 57.31 146 GLY A C 1
ATOM 1042 O O . GLY A 1 146 ? -3.419 -3.367 -6.248 1.00 57.31 146 GLY A O 1
ATOM 1043 N N . ILE A 1 147 ? -3.001 -2.429 -4.246 1.00 56.91 147 ILE A N 1
ATOM 1044 C CA . ILE A 1 147 ? -2.216 -1.298 -4.746 1.00 56.91 147 ILE A CA 1
ATOM 1045 C C . ILE A 1 147 ? -0.735 -1.668 -4.863 1.00 56.91 147 ILE A C 1
ATOM 1047 O O . ILE A 1 147 ? -0.113 -1.357 -5.878 1.00 56.91 147 ILE A O 1
ATOM 1051 N N . VAL A 1 148 ? -0.176 -2.349 -3.857 1.00 54.81 148 VAL A N 1
ATOM 1052 C CA . VAL A 1 148 ? 1.273 -2.611 -3.767 1.00 54.81 148 VAL A CA 1
ATOM 1053 C C . VAL A 1 148 ? 1.674 -3.855 -4.564 1.00 54.81 148 VAL A C 1
ATOM 1055 O O . VAL A 1 148 ? 2.603 -3.798 -5.367 1.00 54.81 148 VAL A O 1
ATOM 1058 N N . ASN A 1 149 ? 0.937 -4.956 -4.413 1.00 54.12 149 ASN A N 1
ATOM 1059 C CA . ASN A 1 149 ? 1.173 -6.200 -5.154 1.00 54.12 149 ASN A CA 1
ATOM 1060 C C . ASN A 1 149 ? 0.528 -6.191 -6.546 1.00 54.12 149 ASN A C 1
ATOM 1062 O O . ASN A 1 149 ? 0.646 -7.160 -7.293 1.00 54.12 149 ASN A O 1
ATOM 1066 N N . GLY A 1 150 ? -0.164 -5.104 -6.901 1.00 50.50 150 GLY A N 1
ATOM 1067 C CA . GLY A 1 150 ? -0.809 -4.961 -8.196 1.00 50.50 150 GLY A CA 1
ATOM 1068 C C . GLY A 1 150 ? -1.942 -5.958 -8.424 1.00 50.50 150 GLY A C 1
ATOM 1069 O O . GLY A 1 150 ? -2.327 -6.151 -9.567 1.00 50.50 150 GLY A O 1
ATOM 1070 N N . SER A 1 151 ? -2.532 -6.588 -7.401 1.00 45.75 151 SER A N 1
ATOM 1071 C CA . SER A 1 151 ? -3.712 -7.433 -7.624 1.00 45.75 151 SER A CA 1
ATOM 1072 C C . SER A 1 151 ? -4.987 -6.620 -7.865 1.00 45.75 151 SER A C 1
ATOM 1074 O O . SER A 1 151 ? -5.969 -7.208 -8.277 1.00 45.75 151 SER A O 1
ATOM 1076 N N . LEU A 1 152 ? -5.011 -5.280 -7.787 1.00 39.91 152 LEU A N 1
ATOM 1077 C CA . LEU A 1 152 ? -6.051 -4.508 -8.499 1.00 39.91 152 LEU A CA 1
ATOM 1078 C C . LEU A 1 152 ? -5.774 -4.392 -10.009 1.00 39.91 152 LEU A C 1
ATOM 1080 O O . LEU A 1 152 ? -6.665 -4.005 -10.764 1.00 39.91 152 LEU A O 1
ATOM 1084 N N . SER A 1 153 ? -4.624 -4.867 -10.496 1.00 41.91 153 SER A N 1
ATOM 1085 C CA . SER A 1 153 ? -4.513 -5.369 -11.870 1.00 41.91 153 SER A CA 1
ATOM 1086 C C . SER A 1 153 ? -5.314 -6.668 -12.091 1.00 41.91 153 SER A C 1
ATOM 1088 O O . SER A 1 153 ? -5.535 -7.079 -13.221 1.00 41.91 153 SER A O 1
ATOM 1090 N N . SER A 1 154 ? -5.879 -7.291 -11.053 1.00 39.72 154 SER A N 1
ATOM 1091 C CA . SER A 1 154 ? -6.958 -8.276 -11.235 1.00 39.72 154 SER A CA 1
ATOM 1092 C C . SER A 1 154 ? -8.333 -7.628 -11.443 1.00 39.72 154 SER A C 1
ATOM 1094 O O . SER A 1 154 ? -9.227 -8.304 -11.924 1.00 39.72 154 SER A O 1
ATOM 1096 N N . VAL A 1 155 ? -8.508 -6.314 -11.230 1.00 38.69 155 VAL A N 1
ATOM 1097 C CA . VAL A 1 155 ? -9.612 -5.531 -11.843 1.00 38.69 155 VAL A CA 1
ATOM 1098 C C . VAL A 1 155 ? -9.180 -4.958 -13.196 1.00 38.69 155 VAL A C 1
ATOM 1100 O O . VAL A 1 155 ? -9.993 -4.804 -14.105 1.00 38.69 155 VAL A O 1
ATOM 1103 N N . SER A 1 156 ? -7.869 -4.843 -13.429 1.00 35.59 156 SER A N 1
ATOM 1104 C CA . SER A 1 156 ? -7.319 -4.925 -14.784 1.00 35.59 156 SER A CA 1
ATOM 1105 C C . SER A 1 156 ? -7.468 -6.334 -15.399 1.00 35.59 156 SER A C 1
ATOM 1107 O O . SER A 1 156 ? -6.846 -6.628 -16.405 1.00 35.59 156 SER A O 1
ATOM 1109 N N . SER A 1 157 ? -8.336 -7.212 -14.888 1.00 37.56 157 SER A N 1
ATOM 1110 C CA . SER A 1 157 ? -8.927 -8.303 -15.680 1.00 37.56 157 SER A CA 1
ATOM 1111 C C . SER A 1 157 ? -10.125 -7.842 -16.525 1.00 37.56 157 SER A C 1
ATOM 1113 O O . SER A 1 157 ? -10.603 -8.598 -17.363 1.00 37.56 157 SER A O 1
ATOM 1115 N N . GLN A 1 158 ? -10.508 -6.560 -16.460 1.00 37.91 158 GLN A N 1
ATOM 1116 C CA . GLN A 1 158 ? -11.013 -5.873 -17.658 1.00 37.91 158 GLN A CA 1
ATOM 1117 C C . GLN A 1 158 ? -9.889 -5.578 -18.688 1.00 37.91 158 GLN A C 1
ATOM 1119 O O . GLN A 1 158 ? -10.181 -5.183 -19.811 1.00 37.91 158 GLN A O 1
ATOM 1124 N N . LEU A 1 159 ? -8.609 -5.790 -18.343 1.00 40.44 159 LEU A N 1
ATOM 1125 C CA . LEU A 1 159 ? -7.393 -5.521 -19.138 1.00 40.44 159 LEU A CA 1
ATOM 1126 C C . LEU A 1 159 ? -6.542 -6.789 -19.401 1.00 40.44 159 LEU A C 1
ATOM 1128 O O . LEU A 1 159 ? -5.321 -6.752 -19.290 1.00 40.44 159 LEU A O 1
ATOM 1132 N N . GLY A 1 160 ? -7.142 -7.893 -19.858 1.00 39.31 160 GLY A N 1
ATOM 1133 C CA . GLY A 1 160 ? -6.367 -8.747 -20.776 1.00 39.31 160 GLY A CA 1
ATOM 1134 C C . GLY A 1 160 ? -5.637 -9.969 -20.226 1.00 39.31 160 GLY A C 1
ATOM 1135 O O . GLY A 1 160 ? -4.545 -10.260 -20.704 1.00 39.31 160 GLY A O 1
ATOM 1136 N N . PHE A 1 161 ? -6.242 -10.755 -19.334 1.00 37.25 161 PHE A N 1
ATOM 1137 C CA . PHE A 1 161 ? -5.873 -12.173 -19.217 1.00 37.25 161 PHE A CA 1
ATOM 1138 C C . PHE A 1 161 ? -6.990 -13.045 -19.796 1.00 37.25 161 PHE A C 1
ATOM 1140 O O . PHE A 1 161 ? -8.082 -13.132 -19.246 1.00 37.25 161 PHE A O 1
ATOM 1147 N N . GLY A 1 162 ? -6.709 -13.642 -20.955 1.00 41.09 162 GLY A N 1
ATOM 1148 C CA . GLY A 1 162 ? -7.643 -14.421 -21.770 1.00 41.09 162 GLY A CA 1
ATOM 1149 C C . GLY A 1 162 ? -7.505 -14.042 -23.245 1.00 41.09 162 GLY A C 1
ATOM 1150 O O . GLY A 1 162 ? -7.272 -12.879 -23.563 1.00 41.09 162 GLY A O 1
ATOM 1151 N N . SER A 1 163 ? -7.637 -15.020 -24.147 1.00 32.75 163 SER A N 1
ATOM 1152 C CA . SER A 1 163 ? -7.359 -14.934 -25.597 1.00 32.75 163 SER A CA 1
ATOM 1153 C C . SER A 1 163 ? -8.260 -13.953 -26.397 1.00 32.75 163 SER A C 1
ATOM 1155 O O . SER A 1 163 ? -8.387 -14.074 -27.609 1.00 32.75 163 SER A O 1
ATOM 1157 N N . GLY A 1 164 ? -8.889 -12.959 -25.753 1.00 44.00 164 GLY A N 1
ATOM 1158 C CA . GLY A 1 164 ? -9.827 -12.038 -26.404 1.00 44.00 164 GLY A CA 1
ATOM 1159 C C . GLY A 1 164 ? -10.103 -10.687 -25.727 1.00 44.00 164 GLY A C 1
ATOM 1160 O O . GLY A 1 164 ? -11.046 -10.016 -26.135 1.00 44.00 164 GLY A O 1
ATOM 1161 N N . ALA A 1 165 ? -9.338 -10.243 -24.726 1.00 43.78 165 ALA A N 1
ATOM 1162 C CA . ALA A 1 165 ? -9.626 -8.965 -24.058 1.00 43.78 165 ALA A CA 1
ATOM 1163 C C . ALA A 1 165 ? -8.935 -7.760 -24.736 1.00 43.78 165 ALA A C 1
ATOM 1165 O O . ALA A 1 165 ? -7.730 -7.773 -24.986 1.00 43.78 165 ALA A O 1
ATOM 1166 N N . LYS A 1 166 ? -9.717 -6.709 -25.038 1.00 43.53 166 LYS A N 1
ATOM 1167 C CA . LYS A 1 166 ? -9.259 -5.464 -25.682 1.00 43.53 166 LYS A CA 1
ATOM 1168 C C . LYS A 1 166 ? -9.148 -4.318 -24.656 1.00 43.53 166 LYS A C 1
ATOM 1170 O O . LYS A 1 166 ? -10.122 -4.072 -23.947 1.00 43.53 166 LYS A O 1
ATOM 1175 N N . PRO A 1 167 ? -8.018 -3.591 -24.597 1.00 43.81 167 PRO A N 1
ATOM 1176 C CA . PRO A 1 167 ? -7.830 -2.440 -23.707 1.00 43.81 167 PRO A CA 1
ATOM 1177 C C . PRO A 1 167 ? -8.775 -1.266 -24.012 1.00 43.81 167 PRO A C 1
ATOM 1179 O O . PRO A 1 167 ? -9.063 -0.987 -25.175 1.00 43.81 167 PRO A O 1
ATOM 1182 N N . ASN A 1 168 ? -9.196 -0.527 -22.977 1.00 40.03 168 ASN A N 1
ATOM 1183 C CA . ASN A 1 168 ? -9.940 0.728 -23.133 1.00 40.03 168 ASN A CA 1
ATOM 1184 C C . ASN A 1 168 ? -8.994 1.859 -23.611 1.00 40.03 168 ASN A C 1
ATOM 1186 O O . ASN A 1 168 ? -8.072 2.218 -22.871 1.00 40.03 168 ASN A O 1
ATOM 1190 N N . PRO A 1 169 ? -9.217 2.461 -24.796 1.00 44.94 169 PRO A N 1
ATOM 1191 C CA . PRO A 1 169 ? -8.342 3.497 -25.355 1.00 44.94 169 PRO A CA 1
ATOM 1192 C C . PRO A 1 169 ? -8.292 4.796 -24.530 1.00 44.94 169 PRO A C 1
ATOM 1194 O O . PRO A 1 169 ? -7.325 5.546 -24.644 1.00 44.94 169 PRO A O 1
ATOM 1197 N N . ASN A 1 170 ? -9.278 5.051 -23.662 1.00 40.25 170 ASN A N 1
ATOM 1198 C CA . ASN A 1 170 ? -9.363 6.296 -22.889 1.00 40.25 170 ASN A CA 1
ATOM 1199 C C . ASN A 1 170 ? -8.561 6.271 -21.572 1.00 40.25 170 ASN A C 1
ATOM 1201 O O . ASN A 1 170 ? -8.310 7.328 -20.990 1.00 40.25 170 ASN A O 1
ATOM 1205 N N . TYR A 1 171 ? -8.113 5.092 -21.116 1.00 44.28 171 TYR A N 1
ATOM 1206 C CA . TYR A 1 171 ? -7.360 4.930 -19.863 1.00 44.28 171 TYR A CA 1
ATOM 1207 C C . TYR A 1 171 ? -6.185 3.946 -20.021 1.00 44.28 171 TYR A C 1
ATOM 1209 O O . TYR A 1 171 ? -6.214 2.854 -19.449 1.00 44.28 171 TYR A O 1
ATOM 1217 N N . PRO A 1 172 ? -5.122 4.307 -20.767 1.00 50.69 172 PRO A N 1
ATOM 1218 C CA . PRO A 1 172 ? -3.960 3.447 -20.975 1.00 50.69 172 PRO A CA 1
ATOM 1219 C C . PRO A 1 172 ? -3.059 3.439 -19.729 1.00 50.69 172 PRO A C 1
ATOM 1221 O O . PRO A 1 172 ? -1.947 3.964 -19.727 1.00 50.69 172 PRO A O 1
ATOM 1224 N N . LEU A 1 173 ? -3.530 2.853 -18.628 1.00 50.62 173 LEU A N 1
ATOM 1225 C CA . LEU A 1 173 ? -2.684 2.534 -17.478 1.00 50.62 173 LEU A CA 1
ATOM 1226 C C . LEU A 1 173 ? -1.872 1.267 -17.790 1.00 50.62 173 LEU A C 1
ATOM 1228 O O . LEU A 1 173 ? -2.140 0.196 -17.267 1.00 50.62 173 LEU A O 1
ATOM 1232 N N . TYR A 1 174 ? -0.857 1.439 -18.638 1.00 56.81 174 TYR A N 1
ATOM 1233 C CA . TYR A 1 174 ? 0.156 0.490 -19.127 1.00 56.81 174 TYR A CA 1
ATOM 1234 C C . TYR A 1 174 ? 0.077 -0.952 -18.618 1.00 56.81 174 TYR A C 1
ATOM 1236 O O . TYR A 1 174 ? 0.491 -1.242 -17.495 1.00 56.81 174 TYR A O 1
ATOM 1244 N N . ASP A 1 175 ? -0.315 -1.871 -19.488 1.00 67.75 175 ASP A N 1
ATOM 1245 C CA . ASP A 1 175 ? 0.180 -3.236 -19.387 1.00 67.75 175 ASP A CA 1
ATOM 1246 C C . ASP A 1 175 ? 1.636 -3.247 -19.886 1.00 67.75 175 ASP A C 1
ATOM 1248 O O . ASP A 1 175 ? 1.920 -2.880 -21.030 1.00 67.75 175 ASP A O 1
ATOM 1252 N N . ILE A 1 176 ? 2.574 -3.626 -19.010 1.00 73.44 176 ILE A N 1
ATOM 1253 C CA . ILE A 1 176 ? 4.011 -3.706 -19.323 1.00 73.44 176 ILE A CA 1
ATOM 1254 C C . ILE A 1 176 ? 4.240 -4.648 -20.516 1.00 73.44 176 ILE A C 1
ATOM 1256 O O . ILE A 1 176 ? 5.155 -4.425 -21.310 1.00 73.44 176 ILE A O 1
ATOM 1260 N N . ARG A 1 177 ? 3.379 -5.659 -20.689 1.00 76.44 177 ARG A N 1
ATOM 1261 C CA . ARG A 1 177 ? 3.443 -6.604 -21.805 1.00 76.44 177 ARG A CA 1
ATOM 1262 C C . ARG A 1 177 ? 3.031 -5.967 -23.128 1.00 76.44 177 ARG A C 1
ATOM 1264 O O . ARG A 1 177 ? 3.801 -6.047 -24.082 1.00 76.44 177 ARG A O 1
ATOM 1271 N N . GLN A 1 178 ? 1.873 -5.307 -23.190 1.00 75.12 178 GLN A N 1
ATOM 1272 C CA . GLN A 1 178 ? 1.434 -4.600 -24.400 1.00 75.12 178 GLN A CA 1
ATOM 1273 C C . GLN A 1 178 ? 2.420 -3.490 -24.793 1.00 75.12 178 GLN A C 1
ATOM 1275 O O . GLN A 1 178 ? 2.751 -3.326 -25.968 1.00 75.12 178 GLN A O 1
ATOM 1280 N N . PHE A 1 179 ? 2.941 -2.770 -23.798 1.00 78.44 179 PHE A N 1
ATOM 1281 C CA . PHE A 1 179 ? 4.014 -1.804 -23.997 1.00 78.44 179 PHE A CA 1
ATOM 1282 C C . PHE A 1 179 ? 5.263 -2.457 -24.599 1.00 78.44 179 PHE A C 1
ATOM 1284 O O . PHE A 1 179 ? 5.772 -1.980 -25.609 1.00 78.44 179 PHE A O 1
ATOM 1291 N N . GLY A 1 180 ? 5.728 -3.567 -24.017 1.00 83.00 180 GLY A N 1
ATOM 1292 C CA . GLY A 1 180 ? 6.894 -4.293 -24.510 1.00 83.00 180 GLY A CA 1
ATOM 1293 C C . GLY A 1 180 ? 6.717 -4.794 -25.944 1.00 83.00 180 GLY A C 1
ATOM 1294 O O . GLY A 1 180 ? 7.655 -4.708 -26.727 1.00 83.00 180 GLY A O 1
ATOM 1295 N N . GLN A 1 181 ? 5.521 -5.259 -26.317 1.00 83.75 181 GLN A N 1
ATOM 1296 C CA . GLN A 1 181 ? 5.220 -5.698 -27.687 1.00 83.75 181 GLN A CA 1
ATOM 1297 C C . GLN A 1 181 ? 5.312 -4.546 -28.695 1.00 83.75 181 GLN A C 1
ATOM 1299 O O . GLN A 1 181 ? 5.938 -4.695 -29.743 1.00 83.75 181 GLN A O 1
ATOM 1304 N N . ALA A 1 182 ? 4.725 -3.389 -28.374 1.00 82.56 182 ALA A N 1
ATOM 1305 C CA . ALA A 1 182 ? 4.807 -2.207 -29.232 1.00 82.56 182 ALA A CA 1
ATOM 1306 C C . ALA A 1 182 ? 6.244 -1.664 -29.314 1.00 82.56 182 ALA A C 1
ATOM 1308 O O . ALA A 1 182 ? 6.718 -1.314 -30.396 1.00 82.56 182 ALA A O 1
ATOM 1309 N N . TYR A 1 183 ? 6.957 -1.648 -28.183 1.00 86.50 183 TYR A N 1
ATOM 1310 C CA . TYR A 1 183 ? 8.345 -1.201 -28.121 1.00 86.50 183 TYR A CA 1
ATOM 1311 C C . TYR A 1 183 ? 9.272 -2.102 -28.944 1.00 86.50 183 TYR A C 1
ATOM 1313 O O . TYR A 1 183 ? 10.119 -1.594 -29.673 1.00 86.50 183 TYR A O 1
ATOM 1321 N N . LEU A 1 184 ? 9.067 -3.422 -28.904 1.00 88.75 184 LEU A N 1
ATOM 1322 C CA . LEU A 1 184 ? 9.856 -4.401 -29.655 1.00 88.75 184 LEU A CA 1
ATOM 1323 C C . LEU A 1 184 ? 9.854 -4.140 -31.168 1.00 88.75 184 LEU A C 1
ATOM 1325 O O . LEU A 1 184 ? 10.897 -4.211 -31.814 1.00 88.75 184 LEU A O 1
ATOM 1329 N N . ALA A 1 185 ? 8.693 -3.810 -31.738 1.00 87.19 185 ALA A N 1
ATOM 1330 C CA . ALA A 1 185 ? 8.600 -3.458 -33.154 1.00 87.19 185 ALA A CA 1
ATOM 1331 C C . ALA A 1 185 ? 9.400 -2.181 -33.468 1.00 87.19 185 ALA A C 1
ATOM 1333 O O . ALA A 1 185 ? 10.098 -2.097 -34.481 1.00 87.19 185 ALA A O 1
ATOM 1334 N N . SER A 1 186 ? 9.332 -1.197 -32.570 1.00 88.12 186 SER A N 1
ATOM 1335 C CA . SER A 1 186 ? 10.006 0.090 -32.739 1.00 88.12 186 SER A CA 1
ATOM 1336 C C . SER A 1 186 ? 11.531 0.011 -32.570 1.00 88.12 186 SER A C 1
ATOM 1338 O O . SER A 1 186 ? 12.267 0.654 -33.322 1.00 88.12 186 SER A O 1
ATOM 1340 N N . SER A 1 187 ? 12.028 -0.830 -31.659 1.00 88.81 187 SER A N 1
ATOM 1341 C CA . SER A 1 187 ? 13.464 -1.051 -31.471 1.00 88.81 187 SER A CA 1
ATOM 1342 C C . SER A 1 187 ? 14.072 -1.855 -32.621 1.00 88.81 187 SER A C 1
ATOM 1344 O O . SER A 1 187 ? 15.191 -1.565 -33.049 1.00 88.81 187 SER A O 1
ATOM 1346 N N . TRP A 1 188 ? 13.329 -2.806 -33.203 1.00 89.81 188 TRP A N 1
ATOM 1347 C CA . TRP A 1 188 ? 13.788 -3.515 -34.401 1.00 89.81 188 TRP A CA 1
ATOM 1348 C C . TRP A 1 188 ? 13.898 -2.588 -35.618 1.00 89.81 188 TRP A C 1
ATOM 1350 O O . TRP A 1 188 ? 14.900 -2.649 -36.330 1.00 89.81 188 TRP A O 1
ATOM 1360 N N . CYS A 1 189 ? 12.938 -1.673 -35.804 1.00 90.19 189 CYS A N 1
ATOM 1361 C CA . CYS A 1 189 ? 13.037 -0.611 -36.813 1.00 90.19 189 CYS A CA 1
ATOM 1362 C C . CYS A 1 189 ? 14.313 0.225 -36.633 1.00 90.19 189 CYS A C 1
ATOM 1364 O O . CYS A 1 189 ? 15.049 0.467 -37.589 1.00 90.19 189 CYS A O 1
ATOM 1366 N N . ALA A 1 190 ? 14.611 0.640 -35.398 1.00 88.38 190 ALA A N 1
ATOM 1367 C CA . ALA A 1 190 ? 15.792 1.449 -35.114 1.00 88.38 190 ALA A CA 1
ATOM 1368 C C . ALA A 1 190 ? 17.083 0.704 -35.481 1.00 88.38 190 ALA A C 1
ATOM 1370 O O . ALA A 1 190 ? 17.996 1.262 -36.097 1.00 88.38 190 ALA A O 1
ATOM 1371 N N . ARG A 1 191 ? 17.138 -0.590 -35.157 1.00 88.88 191 ARG A N 1
ATOM 1372 C CA . ARG A 1 191 ? 18.293 -1.427 -35.460 1.00 88.88 191 ARG A CA 1
ATOM 1373 C C . ARG A 1 191 ? 18.488 -1.674 -36.953 1.00 88.88 191 ARG A C 1
ATOM 1375 O O . ARG A 1 191 ? 19.624 -1.588 -37.424 1.00 88.88 191 ARG A O 1
ATOM 1382 N N . SER A 1 192 ? 17.427 -2.014 -37.680 1.00 88.62 192 SER A N 1
ATOM 1383 C CA . SER A 1 192 ? 17.526 -2.295 -39.114 1.00 88.62 192 SER A CA 1
ATOM 1384 C C . SER A 1 192 ? 17.970 -1.048 -39.880 1.00 88.62 192 SER A C 1
ATOM 1386 O O . SER A 1 192 ? 18.891 -1.136 -40.690 1.00 88.62 192 SER A O 1
ATOM 1388 N N . LEU A 1 193 ? 17.440 0.132 -39.536 1.00 87.69 193 LEU A N 1
ATOM 1389 C CA . LEU A 1 193 ? 17.896 1.405 -40.102 1.00 87.69 193 LEU A CA 1
ATOM 1390 C C . LEU A 1 193 ? 19.377 1.671 -39.820 1.00 87.69 193 LEU A C 1
ATOM 1392 O O . LEU A 1 193 ? 20.136 1.925 -40.754 1.00 87.69 193 LEU A O 1
ATOM 1396 N N . ASN A 1 194 ? 19.824 1.540 -38.568 1.00 88.31 194 ASN A N 1
ATOM 1397 C CA . ASN A 1 194 ? 21.237 1.754 -38.239 1.00 88.31 194 ASN A CA 1
ATOM 1398 C C . ASN A 1 194 ? 22.168 0.794 -38.989 1.00 88.31 194 ASN A C 1
ATOM 1400 O O . ASN A 1 194 ? 23.277 1.174 -39.363 1.00 88.31 194 ASN A O 1
ATOM 1404 N N . ALA A 1 195 ? 21.731 -0.440 -39.240 1.00 87.38 195 ALA A N 1
ATOM 1405 C CA . ALA A 1 195 ? 22.506 -1.396 -40.021 1.00 87.38 195 ALA A CA 1
ATOM 1406 C C . ALA A 1 195 ? 22.564 -1.034 -41.514 1.00 87.38 195 ALA A C 1
ATOM 1408 O O . ALA A 1 195 ? 23.637 -1.126 -42.113 1.00 87.38 195 ALA A O 1
ATOM 1409 N N . ILE A 1 196 ? 21.442 -0.601 -42.101 1.00 86.56 196 ILE A N 1
ATOM 1410 C CA . ILE A 1 196 ? 21.363 -0.192 -43.511 1.00 86.56 196 ILE A CA 1
ATOM 1411 C C . ILE A 1 196 ? 22.280 1.005 -43.762 1.00 86.56 196 ILE A C 1
ATOM 1413 O O . ILE A 1 196 ? 23.146 0.945 -44.631 1.00 86.56 196 ILE A O 1
ATOM 1417 N N . TYR A 1 197 ? 22.162 2.067 -42.972 1.00 86.12 197 TYR A N 1
ATOM 1418 C CA . TYR A 1 197 ? 22.942 3.281 -43.213 1.00 86.12 197 TYR A CA 1
ATOM 1419 C C . TYR A 1 197 ? 24.428 3.116 -42.876 1.00 86.12 197 TYR A C 1
ATOM 1421 O O . TYR A 1 197 ? 25.282 3.686 -43.555 1.00 86.12 197 TYR A O 1
ATOM 1429 N N . ARG A 1 198 ? 24.772 2.222 -41.938 1.00 86.31 198 ARG A N 1
ATOM 1430 C CA . ARG A 1 198 ? 26.170 1.823 -41.718 1.00 86.31 198 ARG A CA 1
ATOM 1431 C C . ARG A 1 198 ? 26.789 1.145 -42.945 1.00 86.31 198 ARG A C 1
ATOM 1433 O O . ARG A 1 198 ? 27.987 1.293 -43.155 1.00 86.31 198 ARG A O 1
ATOM 1440 N N . SER A 1 199 ? 26.004 0.432 -43.758 1.00 83.00 199 SER A N 1
ATOM 1441 C CA . SER A 1 199 ? 26.496 -0.149 -45.021 1.00 83.00 199 SER A CA 1
ATOM 1442 C C . SER A 1 199 ? 26.722 0.889 -46.128 1.00 83.00 199 SER A C 1
ATOM 1444 O O . SER A 1 199 ? 27.466 0.624 -47.066 1.00 83.00 199 SER A O 1
ATOM 1446 N N . LEU A 1 200 ? 26.129 2.078 -45.988 1.00 84.88 200 LEU A N 1
ATOM 1447 C CA . LEU A 1 200 ? 26.251 3.213 -46.907 1.00 84.88 200 LEU A CA 1
ATOM 1448 C C . LEU A 1 200 ? 27.306 4.240 -46.452 1.00 84.88 200 LEU A C 1
ATOM 1450 O O . LEU A 1 200 ? 27.300 5.368 -46.933 1.00 84.88 200 LEU A O 1
ATOM 1454 N N . ASP A 1 201 ? 28.173 3.874 -45.500 1.00 82.69 201 ASP A N 1
ATOM 1455 C CA . ASP A 1 201 ? 29.169 4.758 -44.867 1.00 82.69 201 ASP A CA 1
ATOM 1456 C C . ASP A 1 201 ? 28.565 6.022 -44.211 1.00 82.69 201 ASP A C 1
ATOM 1458 O O . ASP A 1 201 ? 29.215 7.048 -44.026 1.00 82.69 201 ASP A O 1
ATOM 1462 N N . GLN A 1 202 ? 27.291 5.943 -43.814 1.00 82.00 202 GLN A N 1
ATOM 1463 C CA . GLN A 1 202 ? 26.578 6.986 -43.080 1.00 82.00 202 GLN A CA 1
ATOM 1464 C C . GLN A 1 202 ? 26.162 6.433 -41.711 1.00 82.00 202 GLN A C 1
ATOM 1466 O O . GLN A 1 202 ? 25.058 5.922 -41.559 1.00 82.00 202 GLN A O 1
ATOM 1471 N N . PRO A 1 203 ? 27.029 6.456 -40.685 1.00 80.06 203 PRO A N 1
ATOM 1472 C CA . PRO A 1 203 ? 26.701 5.863 -39.393 1.00 80.06 203 PRO A CA 1
ATOM 1473 C C . PRO A 1 203 ? 25.621 6.676 -38.664 1.00 80.06 203 PRO A C 1
ATOM 1475 O O . PRO A 1 203 ? 25.897 7.728 -38.089 1.00 80.06 203 PRO A O 1
ATOM 1478 N N . THR A 1 204 ? 24.395 6.161 -38.647 1.00 84.50 204 THR A N 1
ATOM 1479 C CA . THR A 1 204 ? 23.255 6.748 -37.929 1.00 84.50 204 THR A CA 1
ATOM 1480 C C . THR A 1 204 ? 23.143 6.190 -36.519 1.00 84.50 204 THR A C 1
ATOM 1482 O O . THR A 1 204 ? 23.613 5.087 -36.228 1.00 84.50 204 THR A O 1
ATOM 1485 N N . ALA A 1 205 ? 22.494 6.940 -35.634 1.00 85.06 205 ALA A N 1
ATOM 1486 C CA . ALA A 1 205 ? 22.249 6.550 -34.251 1.00 85.06 205 ALA A CA 1
ATOM 1487 C C . ALA A 1 205 ? 20.756 6.662 -33.916 1.00 85.06 205 ALA A C 1
ATOM 1489 O O . ALA A 1 205 ? 20.360 7.390 -33.004 1.00 85.06 205 ALA A O 1
ATOM 1490 N N . VAL A 1 206 ? 19.909 5.953 -34.665 1.00 85.62 206 VAL A N 1
ATOM 1491 C CA . VAL A 1 206 ? 18.469 5.867 -34.394 1.00 85.62 206 VAL A CA 1
ATOM 1492 C C . VAL A 1 206 ? 18.257 5.063 -33.114 1.00 85.62 206 VAL A C 1
ATOM 1494 O O . VAL A 1 206 ? 18.540 3.869 -33.091 1.00 85.62 206 VAL A O 1
ATOM 1497 N N . GLN A 1 207 ? 17.797 5.709 -32.041 1.00 84.25 207 GLN A N 1
ATOM 1498 C CA . GLN A 1 207 ? 17.506 5.048 -30.761 1.00 84.25 207 GLN A CA 1
ATOM 1499 C C . GLN A 1 207 ? 16.578 5.885 -29.868 1.00 84.25 207 GLN A C 1
ATOM 1501 O O . GLN A 1 207 ? 16.53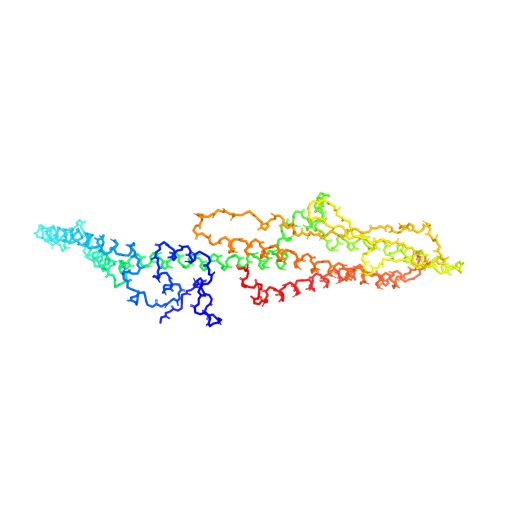8 7.121 -29.959 1.00 84.25 207 GLN A O 1
ATOM 1506 N N . ALA A 1 208 ? 15.866 5.205 -28.965 1.00 82.94 208 ALA A N 1
ATOM 1507 C CA . ALA A 1 208 ? 15.228 5.845 -27.820 1.00 82.94 208 ALA A CA 1
ATOM 1508 C C . ALA A 1 208 ? 16.282 6.214 -26.763 1.00 82.94 208 ALA A C 1
ATOM 1510 O O . ALA A 1 208 ? 17.294 5.533 -26.604 1.00 82.94 208 ALA A O 1
ATOM 1511 N N . LEU A 1 209 ? 16.047 7.295 -26.020 1.00 81.38 209 LEU A N 1
ATOM 1512 C CA . LEU A 1 209 ? 16.878 7.658 -24.872 1.00 81.38 209 LEU A CA 1
ATOM 1513 C C . LEU A 1 209 ? 16.346 7.005 -23.590 1.00 81.38 209 LEU A C 1
ATOM 1515 O O . LEU A 1 209 ? 15.151 6.772 -23.438 1.00 81.38 209 LEU A O 1
ATOM 1519 N N . SER A 1 210 ? 17.230 6.813 -22.609 1.00 72.00 210 SER A N 1
ATOM 1520 C CA . SER A 1 210 ? 16.857 6.389 -21.248 1.00 72.00 210 SER A CA 1
ATOM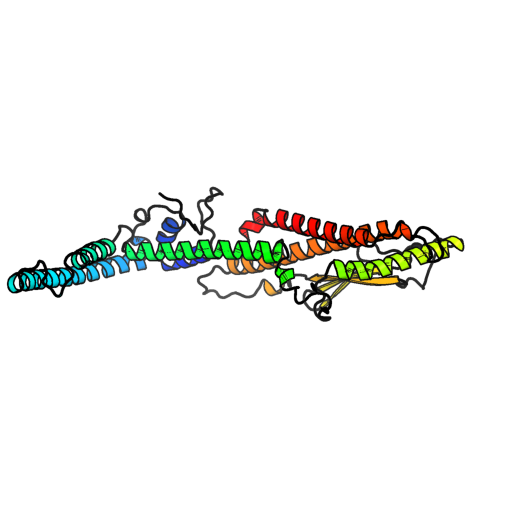 1521 C C . SER A 1 210 ? 16.120 7.474 -20.447 1.00 72.00 210 SER A C 1
ATOM 1523 O O . SER A 1 210 ? 15.615 7.218 -19.352 1.00 72.00 210 SER A O 1
ATOM 1525 N N . LYS A 1 211 ? 16.057 8.696 -20.990 1.00 78.94 211 LYS A N 1
ATOM 1526 C CA . LYS A 1 211 ? 15.315 9.847 -20.470 1.00 78.94 211 LYS A CA 1
ATOM 1527 C C . LYS A 1 211 ? 14.341 10.342 -21.544 1.00 78.94 211 LYS A C 1
ATOM 1529 O O . LYS A 1 211 ? 14.681 10.269 -22.722 1.00 78.94 211 LYS A O 1
ATOM 1534 N N . PRO A 1 212 ? 13.167 10.865 -21.161 1.00 79.25 212 PRO A N 1
ATOM 1535 C CA . PRO A 1 212 ? 12.202 11.366 -22.131 1.00 79.25 212 PRO A CA 1
ATOM 1536 C C . PRO A 1 212 ? 12.730 12.612 -22.847 1.00 79.25 212 PRO A C 1
ATOM 1538 O O . PRO A 1 212 ? 13.369 13.463 -22.227 1.00 79.25 212 PRO A O 1
ATOM 1541 N N . ASP A 1 213 ? 12.414 12.728 -24.135 1.00 82.62 213 ASP A N 1
ATOM 1542 C CA . ASP A 1 213 ? 12.747 13.880 -24.978 1.00 82.62 213 ASP A CA 1
ATOM 1543 C C . ASP A 1 213 ? 11.928 15.120 -24.610 1.00 82.62 213 ASP A C 1
ATOM 1545 O O . ASP A 1 213 ? 12.405 16.246 -24.712 1.00 82.62 213 ASP A O 1
ATOM 1549 N N . SER A 1 214 ? 10.678 14.915 -24.191 1.00 82.94 214 SER A N 1
ATOM 1550 C CA . SER A 1 214 ? 9.791 15.987 -23.746 1.00 82.94 214 SER A CA 1
ATOM 1551 C C . SER A 1 214 ? 8.793 15.475 -22.714 1.00 82.94 214 SER A C 1
ATOM 1553 O O . SER A 1 214 ? 8.475 14.284 -22.665 1.00 82.94 214 SER A O 1
ATOM 1555 N N . LYS A 1 215 ? 8.292 16.384 -21.878 1.00 82.19 215 LYS A N 1
ATOM 1556 C CA . LYS A 1 215 ? 7.188 16.140 -20.950 1.00 82.19 215 LYS A CA 1
ATOM 1557 C C . LYS A 1 215 ? 6.098 17.166 -21.226 1.00 82.19 215 LYS A C 1
ATOM 1559 O O . LYS A 1 215 ? 6.362 18.363 -21.157 1.00 82.19 215 LYS A O 1
ATOM 1564 N N . VAL A 1 216 ? 4.891 16.702 -21.529 1.00 78.62 216 VAL A N 1
ATOM 1565 C CA . VAL A 1 216 ? 3.746 17.559 -21.874 1.00 78.62 216 VAL A CA 1
ATOM 1566 C C . VAL A 1 216 ? 2.604 17.294 -20.895 1.00 78.62 216 VAL A C 1
ATOM 1568 O O . VAL A 1 216 ? 2.356 16.142 -20.550 1.00 78.62 216 VAL A O 1
ATOM 1571 N N . GLN A 1 217 ? 1.918 18.340 -20.431 1.00 73.25 217 GLN A N 1
ATOM 1572 C CA . GLN A 1 217 ? 0.675 18.179 -19.667 1.00 73.25 217 GLN A CA 1
ATOM 1573 C C . GLN A 1 217 ? -0.443 17.766 -20.632 1.00 73.25 217 GLN A C 1
ATOM 1575 O O . GLN A 1 217 ? -0.716 18.486 -21.589 1.00 73.25 217 GLN A O 1
ATOM 1580 N N . ASP A 1 218 ? -1.073 16.619 -20.391 1.00 66.44 218 ASP A N 1
ATOM 1581 C CA . ASP A 1 218 ? -2.130 16.042 -21.238 1.00 66.44 218 ASP A CA 1
ATOM 1582 C C . ASP A 1 2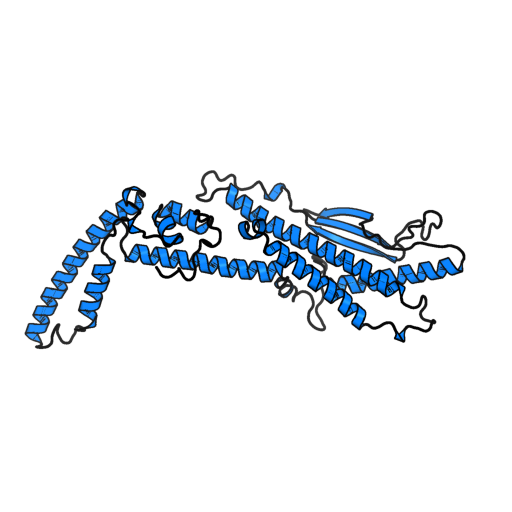18 ? -3.429 15.899 -20.423 1.00 66.44 218 ASP A C 1
ATOM 1584 O O . ASP A 1 218 ? -3.935 14.801 -20.175 1.00 66.44 218 ASP A O 1
ATOM 1588 N N . GLY A 1 219 ? -3.913 17.037 -19.909 1.00 62.75 219 GLY A N 1
ATOM 1589 C CA . GLY A 1 219 ? -5.096 17.149 -19.049 1.00 62.75 219 GLY A CA 1
ATOM 1590 C C . GLY A 1 219 ? -4.790 17.376 -17.561 1.00 62.75 219 GLY A C 1
ATOM 1591 O O . GLY A 1 219 ? -3.640 17.526 -17.149 1.00 62.75 219 GLY A O 1
ATOM 1592 N N . ILE A 1 220 ? -5.843 17.419 -16.736 1.00 57.28 220 ILE A N 1
ATOM 1593 C CA . ILE A 1 220 ? -5.738 17.723 -15.298 1.00 57.28 220 ILE A CA 1
ATOM 1594 C C . ILE A 1 220 ? -4.952 16.617 -14.587 1.00 57.28 220 ILE A C 1
ATOM 1596 O O . ILE A 1 220 ? -5.387 15.467 -14.528 1.00 57.28 220 ILE A O 1
ATOM 1600 N N . GLY A 1 221 ? -3.787 16.971 -14.042 1.00 61.12 221 GLY A N 1
ATOM 1601 C CA . GLY A 1 221 ? -2.946 16.050 -13.278 1.00 61.12 221 GLY A CA 1
ATOM 1602 C C . GLY A 1 221 ? -2.318 14.926 -14.110 1.00 61.12 221 GLY A C 1
ATOM 1603 O O . GLY A 1 221 ? -1.931 13.907 -13.543 1.00 61.12 221 GLY A O 1
ATOM 1604 N N . ARG A 1 222 ? -2.227 15.066 -15.439 1.00 68.06 222 ARG A N 1
ATOM 1605 C CA . ARG A 1 222 ? -1.663 14.055 -16.350 1.00 68.06 222 ARG A CA 1
ATOM 1606 C C . ARG A 1 222 ? -0.454 14.615 -17.083 1.00 68.06 222 ARG A C 1
ATOM 1608 O O . ARG A 1 222 ? -0.558 15.615 -17.781 1.00 68.06 222 ARG A O 1
ATOM 1615 N N . GLN A 1 223 ? 0.677 13.928 -16.986 1.00 72.62 223 GLN A N 1
ATOM 1616 C CA . GLN A 1 223 ? 1.911 14.272 -17.686 1.00 72.62 223 GLN A CA 1
ATOM 1617 C C . GLN A 1 223 ? 2.314 13.144 -18.630 1.00 72.62 223 GLN A C 1
ATOM 1619 O O . GLN A 1 223 ? 2.519 12.013 -18.208 1.00 72.62 223 GLN A O 1
ATOM 1624 N N . ALA A 1 224 ? 2.452 13.447 -19.915 1.00 73.81 224 ALA A N 1
ATOM 1625 C CA . ALA A 1 224 ? 2.971 12.536 -20.922 1.00 73.81 224 ALA A CA 1
ATOM 1626 C C . ALA A 1 224 ? 4.477 12.766 -21.102 1.00 73.81 224 ALA A C 1
ATOM 1628 O O . ALA A 1 224 ? 4.899 13.795 -21.629 1.00 73.81 224 ALA A O 1
ATOM 1629 N N . ALA A 1 225 ? 5.292 11.802 -20.686 1.00 79.06 225 ALA A N 1
ATOM 1630 C CA . ALA A 1 225 ? 6.703 11.709 -21.030 1.00 79.06 225 ALA A CA 1
ATOM 1631 C C . ALA A 1 225 ? 6.842 11.049 -22.410 1.00 79.06 225 ALA A C 1
ATOM 1633 O O . ALA A 1 225 ? 6.448 9.899 -22.600 1.00 79.06 225 ALA A O 1
ATOM 1634 N N . ILE A 1 226 ? 7.368 11.786 -23.381 1.00 82.69 226 ILE A N 1
ATOM 1635 C CA . ILE A 1 226 ? 7.471 11.358 -24.776 1.00 82.69 226 ILE A CA 1
ATOM 1636 C C . ILE A 1 226 ? 8.904 10.903 -25.048 1.00 82.69 226 ILE A C 1
ATOM 1638 O O . ILE A 1 226 ? 9.851 11.656 -24.824 1.00 82.69 226 ILE A O 1
ATOM 1642 N N . TYR A 1 227 ? 9.046 9.685 -25.559 1.00 84.75 227 TYR A N 1
ATOM 1643 C CA . TYR A 1 227 ? 10.293 9.108 -26.043 1.00 84.75 227 TYR A CA 1
ATOM 1644 C C . TYR A 1 227 ? 10.210 9.021 -27.564 1.00 84.75 227 TYR A C 1
ATOM 1646 O O . TYR A 1 227 ? 9.308 8.384 -28.116 1.00 84.75 227 TYR A O 1
ATOM 1654 N N . LEU A 1 228 ? 11.120 9.704 -28.245 1.00 85.62 228 LEU A N 1
ATOM 1655 C CA . LEU A 1 228 ? 11.183 9.745 -29.700 1.00 85.62 228 LEU A CA 1
ATOM 1656 C C . LEU A 1 228 ? 12.253 8.764 -30.177 1.00 85.62 228 LEU A C 1
ATOM 1658 O O . LEU A 1 228 ? 13.384 8.791 -29.691 1.00 85.62 228 LEU A O 1
ATOM 1662 N N . ILE A 1 229 ? 11.925 7.924 -31.156 1.00 88.25 229 ILE A N 1
ATOM 1663 C CA . ILE A 1 229 ? 12.911 7.043 -31.784 1.00 88.25 229 ILE A CA 1
ATOM 1664 C C . ILE A 1 229 ? 13.343 7.698 -33.092 1.00 88.25 229 ILE A C 1
ATOM 1666 O O . ILE A 1 229 ? 12.719 7.531 -34.140 1.00 88.25 229 ILE A O 1
ATOM 1670 N N . LYS A 1 230 ? 14.393 8.513 -32.990 1.00 85.19 230 LYS A N 1
ATOM 1671 C CA . LYS A 1 230 ? 14.964 9.306 -34.084 1.00 85.19 230 LYS A CA 1
ATOM 1672 C C . LYS A 1 230 ? 16.478 9.180 -34.115 1.00 85.19 230 LYS A C 1
ATOM 1674 O O . LYS A 1 230 ? 17.070 8.724 -33.133 1.00 85.19 230 LYS A O 1
ATOM 1679 N N . ASP A 1 231 ? 17.087 9.619 -35.213 1.00 85.94 231 ASP A N 1
ATOM 1680 C CA . ASP A 1 231 ? 18.540 9.717 -35.295 1.00 85.94 231 ASP A CA 1
ATOM 1681 C C . ASP A 1 231 ? 19.068 10.708 -34.251 1.00 85.94 231 ASP A C 1
ATOM 1683 O O . ASP A 1 231 ? 18.581 11.837 -34.119 1.00 85.94 231 ASP A O 1
ATOM 1687 N N . ARG A 1 232 ? 20.022 10.241 -33.448 1.00 85.12 232 ARG A N 1
ATOM 1688 C CA . ARG A 1 232 ? 20.702 11.022 -32.413 1.00 85.12 232 ARG A CA 1
ATOM 1689 C C . ARG A 1 232 ? 22.031 11.586 -32.894 1.00 85.12 232 ARG A C 1
ATOM 1691 O O . ARG A 1 232 ? 22.615 12.404 -32.187 1.00 85.12 232 ARG A O 1
ATOM 1698 N N . ASN A 1 233 ? 22.508 11.168 -34.059 1.00 82.31 233 ASN A N 1
ATOM 1699 C CA . ASN A 1 233 ? 23.710 11.722 -34.647 1.00 82.31 233 ASN A CA 1
ATOM 1700 C C . ASN A 1 233 ? 23.382 13.065 -35.321 1.00 82.31 233 ASN A C 1
ATOM 1702 O O . ASN A 1 233 ? 22.521 13.145 -36.187 1.00 82.31 233 ASN A O 1
ATOM 1706 N N . ALA A 1 234 ? 24.070 14.136 -34.919 1.00 75.38 234 ALA A N 1
ATOM 1707 C CA . ALA A 1 234 ? 23.868 15.469 -35.489 1.00 75.38 234 ALA A CA 1
ATOM 1708 C C . ALA A 1 234 ? 24.438 15.607 -36.914 1.00 75.38 234 ALA A C 1
ATOM 1710 O O . ALA A 1 234 ? 24.030 16.506 -37.646 1.00 75.38 234 ALA A O 1
ATOM 1711 N N . ALA A 1 235 ? 25.370 14.730 -37.306 1.00 75.56 235 ALA A N 1
ATOM 1712 C CA . ALA A 1 235 ? 25.958 14.710 -38.644 1.00 75.56 235 ALA A CA 1
ATOM 1713 C C . ALA A 1 235 ? 25.050 14.016 -39.673 1.00 75.56 235 ALA A C 1
ATOM 1715 O O . ALA A 1 235 ? 25.035 14.405 -40.839 1.00 75.56 235 ALA A O 1
ATOM 1716 N N . THR A 1 236 ? 24.268 13.015 -39.257 1.00 71.38 236 THR A N 1
ATOM 1717 C CA . THR A 1 236 ? 23.310 12.320 -40.125 1.00 71.38 236 THR A CA 1
ATOM 1718 C C . THR A 1 236 ? 21.891 12.769 -39.787 1.00 71.38 236 THR A C 1
ATOM 1720 O O . THR A 1 236 ? 21.310 12.418 -38.772 1.00 71.38 236 THR A O 1
ATOM 1723 N N . ASN A 1 237 ? 21.309 13.604 -40.645 1.00 71.31 237 ASN A N 1
ATOM 1724 C CA . ASN A 1 237 ? 19.964 14.144 -40.433 1.00 71.31 237 ASN A CA 1
ATOM 1725 C C . ASN A 1 237 ? 18.883 13.232 -41.037 1.00 71.31 237 ASN A C 1
ATOM 1727 O O . ASN A 1 237 ? 18.126 13.644 -41.925 1.00 71.31 237 ASN A O 1
ATOM 1731 N N . LEU A 1 238 ? 18.827 11.969 -40.602 1.00 75.31 238 LEU A N 1
ATOM 1732 C CA . LEU A 1 238 ? 17.815 11.046 -41.114 1.00 75.31 238 LEU A CA 1
ATOM 1733 C C . LEU A 1 238 ? 16.407 11.543 -40.793 1.00 75.31 238 LEU A C 1
ATOM 1735 O O . LEU A 1 238 ? 16.075 11.855 -39.648 1.00 75.31 238 LEU A O 1
ATOM 1739 N N . GLY A 1 239 ? 15.575 11.618 -41.834 1.00 67.81 239 GLY A N 1
ATOM 1740 C CA . GLY A 1 239 ? 14.185 12.049 -41.713 1.00 67.81 239 GLY A CA 1
ATOM 1741 C C . GLY A 1 239 ? 14.016 13.483 -41.198 1.00 67.81 239 GLY A C 1
ATOM 1742 O O . GLY A 1 239 ? 12.971 13.789 -40.628 1.00 67.81 239 GLY A O 1
ATOM 1743 N N . GLY A 1 240 ? 15.020 14.360 -41.323 1.00 73.81 240 GLY A N 1
ATOM 1744 C CA . GLY A 1 240 ? 14.910 15.754 -40.873 1.00 73.81 240 GLY A CA 1
ATOM 1745 C C . GLY A 1 240 ? 14.786 15.916 -39.351 1.00 73.81 240 GLY A C 1
ATOM 1746 O O . GLY A 1 240 ? 14.209 16.896 -38.884 1.00 73.81 240 GLY A O 1
ATOM 1747 N N . GLY A 1 241 ? 15.252 14.934 -38.569 1.00 71.06 241 GLY A N 1
ATOM 1748 C CA . GLY A 1 241 ? 15.146 14.935 -37.107 1.00 71.06 241 GLY A CA 1
ATOM 1749 C C . GLY A 1 241 ? 13.777 14.492 -36.577 1.00 71.06 241 GLY A C 1
ATOM 1750 O O . GLY A 1 241 ? 13.507 14.634 -35.378 1.00 71.06 241 GLY A O 1
ATOM 1751 N N . THR A 1 242 ? 12.921 13.946 -37.448 1.00 82.12 242 THR A N 1
ATOM 1752 C CA . THR A 1 242 ? 11.622 13.370 -37.079 1.00 82.12 242 THR A CA 1
ATOM 1753 C C . THR A 1 242 ? 11.763 11.934 -36.537 1.00 82.12 242 THR A C 1
ATOM 1755 O O . THR A 1 242 ? 12.739 11.240 -36.837 1.00 82.12 242 THR A O 1
ATOM 1758 N N . PRO A 1 243 ? 10.827 11.468 -35.686 1.00 82.94 243 PRO A N 1
ATOM 1759 C CA . PRO A 1 243 ? 10.839 10.111 -35.136 1.00 82.94 243 PRO A CA 1
ATOM 1760 C C . PRO A 1 243 ? 10.471 9.051 -36.186 1.00 82.94 243 PRO A C 1
ATOM 1762 O O . PRO A 1 243 ? 9.311 8.663 -36.312 1.00 82.94 243 PRO A O 1
ATOM 1765 N N . ILE A 1 244 ? 11.471 8.568 -36.925 1.00 83.75 244 ILE A N 1
ATOM 1766 C CA . ILE A 1 244 ? 11.300 7.629 -38.045 1.00 83.75 244 ILE A CA 1
ATOM 1767 C C . ILE A 1 244 ? 10.782 6.244 -37.625 1.00 83.75 244 ILE A C 1
ATOM 1769 O O . ILE A 1 244 ? 10.028 5.624 -38.366 1.00 83.75 244 ILE A O 1
ATOM 1773 N N . CYS A 1 245 ? 11.125 5.780 -36.420 1.00 84.81 245 CYS A N 1
ATOM 1774 C CA . CYS A 1 245 ? 10.662 4.492 -35.883 1.00 84.81 245 CYS A CA 1
ATOM 1775 C C . CYS A 1 245 ? 9.524 4.640 -34.868 1.00 84.81 245 CYS A C 1
ATOM 1777 O O . CYS A 1 245 ? 9.238 3.725 -34.095 1.00 84.81 245 CYS A O 1
ATOM 1779 N N . GLY A 1 246 ? 8.859 5.797 -34.879 1.00 85.19 246 GLY A N 1
ATOM 1780 C CA . GLY A 1 246 ? 7.722 6.094 -34.023 1.00 85.19 246 GLY A CA 1
ATOM 1781 C C . GLY A 1 246 ? 8.092 6.762 -32.701 1.00 85.19 246 GLY A C 1
ATOM 1782 O O . GLY A 1 246 ? 9.231 7.154 -32.432 1.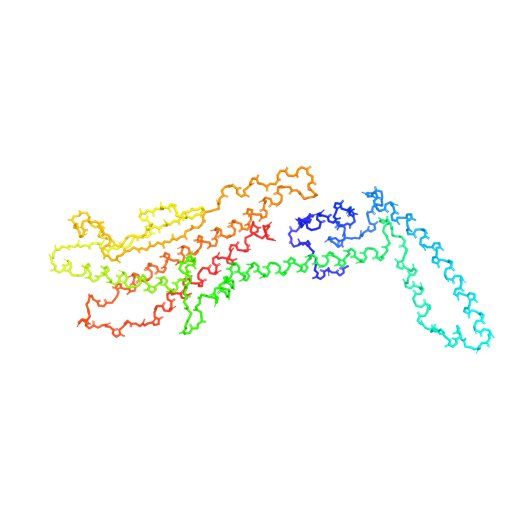00 85.19 246 GLY A O 1
ATOM 1783 N N . SER A 1 247 ? 7.067 6.945 -31.873 1.00 82.44 247 SER A N 1
ATOM 1784 C CA . SER A 1 247 ? 7.183 7.594 -30.571 1.00 82.44 247 SER A CA 1
ATOM 1785 C C . SER A 1 247 ? 6.388 6.836 -29.525 1.00 82.44 247 SER A C 1
ATOM 1787 O O . SER A 1 247 ? 5.348 6.244 -29.814 1.00 82.44 247 SER A O 1
ATOM 1789 N N . ILE A 1 248 ? 6.880 6.880 -28.297 1.00 79.19 248 ILE A N 1
ATOM 1790 C CA . ILE A 1 248 ? 6.275 6.224 -27.149 1.00 79.19 248 ILE A CA 1
ATOM 1791 C C . ILE A 1 248 ? 5.904 7.294 -26.138 1.00 79.19 248 ILE A C 1
ATOM 1793 O O . ILE A 1 248 ? 6.725 8.134 -25.774 1.00 79.19 248 ILE A O 1
ATOM 1797 N N . LYS A 1 249 ? 4.660 7.258 -25.664 1.00 76.25 249 LYS A N 1
ATOM 1798 C CA . LYS A 1 249 ? 4.176 8.151 -24.610 1.00 76.25 249 LYS A CA 1
ATOM 1799 C C . LYS A 1 249 ? 3.990 7.357 -23.326 1.00 76.25 249 LYS A C 1
ATOM 1801 O O . LYS A 1 249 ? 3.234 6.385 -23.306 1.00 76.25 249 LYS A O 1
ATOM 1806 N N . VAL A 1 250 ? 4.664 7.787 -22.265 1.00 72.62 250 VAL A N 1
ATOM 1807 C CA . VAL A 1 250 ? 4.548 7.257 -20.903 1.00 72.62 250 VAL A CA 1
ATOM 1808 C C . VAL A 1 250 ? 3.848 8.295 -20.026 1.00 72.62 250 VAL A C 1
ATOM 1810 O O . VAL A 1 250 ? 4.378 9.371 -19.785 1.00 72.62 250 VAL A O 1
ATOM 1813 N N . TYR A 1 251 ? 2.652 7.983 -19.551 1.00 70.75 251 TYR A N 1
ATOM 1814 C CA . TYR A 1 251 ? 1.800 8.826 -18.738 1.00 70.75 251 TYR A CA 1
ATOM 1815 C C . TYR A 1 251 ? 2.176 8.635 -17.273 1.00 70.75 251 TYR A C 1
ATOM 1817 O O . TYR A 1 251 ? 2.085 7.531 -16.732 1.00 70.75 251 TYR A O 1
ATOM 1825 N N . SER A 1 252 ? 2.555 9.722 -16.621 1.00 66.06 252 SER A N 1
ATOM 1826 C CA . SER A 1 252 ? 2.519 9.854 -15.175 1.00 66.06 252 SER A CA 1
ATOM 1827 C C . SER A 1 252 ? 1.299 10.680 -14.781 1.00 66.06 252 SER A C 1
ATOM 1829 O O . SER A 1 252 ? 0.837 11.547 -15.522 1.00 66.06 252 SER A O 1
ATOM 1831 N N . PHE A 1 253 ? 0.756 10.404 -13.602 1.00 64.69 253 PHE A N 1
ATOM 1832 C CA . PHE A 1 253 ? -0.255 11.260 -12.998 1.00 64.69 253 PHE A CA 1
ATOM 1833 C C . PHE A 1 253 ? 0.420 12.067 -11.895 1.00 64.69 253 PHE A C 1
ATOM 1835 O O . PHE A 1 253 ? 1.049 11.496 -11.001 1.00 64.69 253 PHE A O 1
ATOM 1842 N N . SER A 1 254 ? 0.324 13.388 -11.977 1.00 57.25 254 SER A N 1
ATOM 1843 C CA . SER A 1 254 ? 0.686 14.283 -10.887 1.00 57.25 254 SER A CA 1
ATOM 1844 C C . SER A 1 254 ? -0.534 14.496 -10.004 1.00 57.25 254 SER A C 1
ATOM 1846 O O . SER A 1 254 ? -1.643 14.696 -10.499 1.00 57.25 254 SER A O 1
ATOM 1848 N N . VAL A 1 255 ? -0.325 14.488 -8.695 1.00 51.69 255 VAL A N 1
ATOM 1849 C CA . VAL A 1 255 ? -1.366 14.834 -7.729 1.00 51.69 255 VAL A CA 1
ATOM 1850 C C . VAL A 1 255 ? -1.715 16.318 -7.921 1.00 51.69 255 VAL A C 1
ATOM 1852 O O . VAL A 1 255 ? -0.806 17.145 -7.829 1.00 51.69 255 VAL A O 1
ATOM 1855 N N . PRO A 1 256 ? -2.970 16.692 -8.231 1.00 47.16 256 PRO A N 1
ATOM 1856 C CA . PRO A 1 256 ? -3.343 18.100 -8.305 1.00 47.16 256 PRO A CA 1
ATOM 1857 C C . PRO A 1 256 ? -3.168 18.743 -6.927 1.00 47.16 256 PRO A C 1
ATOM 1859 O O . PRO A 1 256 ? -3.693 18.226 -5.940 1.00 47.16 256 PRO A O 1
ATOM 1862 N N . ALA A 1 257 ? -2.463 19.875 -6.859 1.00 44.03 257 ALA A N 1
ATOM 1863 C CA . ALA A 1 257 ? -2.272 20.630 -5.618 1.00 44.03 257 ALA A CA 1
ATOM 1864 C C . ALA A 1 257 ? -3.607 21.086 -4.984 1.00 44.03 257 ALA A C 1
ATOM 1866 O O . ALA A 1 257 ? -3.679 21.302 -3.781 1.00 44.03 257 ALA A O 1
ATOM 1867 N N . GLU A 1 258 ? -4.684 21.168 -5.772 1.00 40.19 258 GLU A N 1
ATOM 1868 C CA . GLU A 1 258 ? -6.019 21.617 -5.344 1.00 40.19 258 GLU A CA 1
ATOM 1869 C C . GLU A 1 258 ? -6.814 20.593 -4.513 1.00 40.19 258 GLU A C 1
ATOM 1871 O O . GLU A 1 258 ? -7.782 20.959 -3.858 1.00 40.19 258 GLU A O 1
ATOM 1876 N N . LEU A 1 259 ? -6.412 19.316 -4.462 1.00 39.22 259 LEU A N 1
ATOM 1877 C CA . LEU A 1 259 ? -7.049 18.332 -3.563 1.00 39.22 259 LEU A CA 1
ATOM 1878 C C . LEU A 1 259 ? -6.593 18.462 -2.098 1.00 39.22 259 LEU A C 1
ATOM 1880 O O . LEU A 1 259 ? -7.108 17.751 -1.234 1.00 39.22 259 LEU A O 1
ATOM 1884 N N . VAL A 1 260 ? -5.641 19.359 -1.828 1.00 39.94 260 VAL A N 1
ATOM 1885 C CA . VAL A 1 260 ? -5.072 19.622 -0.498 1.00 39.94 260 VAL A CA 1
ATOM 1886 C C . VAL A 1 260 ? -5.926 20.617 0.305 1.00 39.94 260 VAL A C 1
ATOM 1888 O O . VAL A 1 260 ? -5.787 20.686 1.520 1.00 39.94 260 VAL A O 1
ATOM 1891 N N . THR A 1 261 ? -6.841 21.370 -0.320 1.00 36.28 261 THR A N 1
ATOM 1892 C CA . THR A 1 261 ? -7.388 22.601 0.291 1.00 36.28 261 THR A CA 1
ATOM 1893 C C . THR A 1 261 ? -8.883 22.626 0.607 1.00 36.28 261 THR A C 1
ATOM 1895 O O . THR A 1 261 ? -9.387 23.677 0.994 1.00 36.28 261 THR A O 1
ATOM 1898 N N . THR A 1 262 ? -9.624 21.518 0.544 1.00 36.44 262 THR A N 1
ATOM 1899 C CA . THR A 1 262 ? -11.055 21.550 0.911 1.00 36.44 262 THR A CA 1
ATOM 1900 C C . THR A 1 262 ? -11.397 20.586 2.038 1.00 36.44 262 THR A C 1
ATOM 1902 O O . THR A 1 262 ? -11.787 19.445 1.790 1.00 36.44 262 THR A O 1
ATOM 1905 N N . SER A 1 263 ? -11.254 21.085 3.267 1.00 36.25 263 SER A N 1
ATOM 1906 C CA . SER A 1 263 ? -12.184 20.858 4.385 1.00 36.25 263 SER A CA 1
ATOM 1907 C C . SER A 1 263 ? -11.861 21.848 5.514 1.00 36.25 263 SER A C 1
ATOM 1909 O O . SER A 1 263 ? -11.377 21.478 6.576 1.00 36.25 263 SER A O 1
ATOM 1911 N N . THR A 1 264 ? -12.136 23.136 5.295 1.00 34.50 264 THR A N 1
ATOM 1912 C CA . THR A 1 264 ? -12.201 24.167 6.350 1.00 34.50 264 THR A CA 1
ATOM 1913 C C . THR A 1 264 ? -13.543 24.125 7.090 1.00 34.50 264 THR A C 1
ATOM 1915 O O . THR A 1 264 ? -14.149 25.152 7.384 1.00 34.50 264 THR A O 1
ATOM 1918 N N . SER A 1 265 ? -14.048 22.931 7.394 1.00 34.41 265 SER A N 1
ATOM 1919 C CA . SER A 1 265 ? -15.188 22.773 8.293 1.00 34.41 265 SER A CA 1
ATOM 1920 C C . SER A 1 265 ? -14.671 22.815 9.728 1.00 34.41 265 SER A C 1
ATOM 1922 O O . SER A 1 265 ? -14.276 21.798 10.290 1.00 34.41 265 SER A O 1
ATOM 1924 N N . THR A 1 266 ? -14.687 24.009 10.318 1.00 33.78 266 THR A N 1
ATOM 1925 C CA . THR A 1 266 ? -14.380 24.347 11.723 1.00 33.78 266 THR A CA 1
ATOM 1926 C C . THR A 1 266 ? -15.344 23.718 12.749 1.00 33.78 266 THR A C 1
ATOM 1928 O O . THR A 1 266 ? -15.510 24.222 13.855 1.00 33.78 266 THR A O 1
ATOM 1931 N N . SER A 1 267 ? -15.990 22.607 12.395 1.00 37.69 267 SER A N 1
ATOM 1932 C CA . SER A 1 267 ? -17.023 21.933 13.185 1.00 37.69 267 SER A CA 1
ATOM 1933 C C . SER A 1 267 ? -17.075 20.412 12.972 1.00 37.69 267 SER A C 1
ATOM 1935 O O . SER A 1 267 ? -18.035 19.771 13.400 1.00 37.69 267 SER A O 1
ATOM 1937 N N . SER A 1 268 ? -16.067 19.795 12.339 1.00 39.53 268 SER A N 1
ATOM 1938 C CA . SER A 1 268 ? -15.964 18.331 12.304 1.00 39.53 268 SER A CA 1
ATOM 1939 C C . SER A 1 268 ? -15.234 17.800 13.539 1.00 39.53 268 SER A C 1
ATOM 1941 O O . SER A 1 268 ? -14.150 18.263 13.867 1.00 39.53 268 SER A O 1
ATOM 1943 N N . ILE A 1 269 ? -15.796 16.764 14.169 1.00 42.47 269 ILE A N 1
ATOM 1944 C CA . ILE A 1 269 ? -15.193 15.963 15.263 1.00 42.47 269 ILE A CA 1
ATOM 1945 C C . ILE A 1 269 ? -13.851 15.317 14.835 1.00 42.47 269 ILE A C 1
ATOM 1947 O O . ILE A 1 269 ? -13.085 14.826 15.656 1.00 42.47 269 ILE A O 1
ATOM 1951 N N . PHE A 1 270 ? -13.555 15.339 13.537 1.00 40.25 270 PHE A N 1
ATOM 1952 C CA . PHE A 1 270 ? -12.321 14.866 12.929 1.00 40.25 270 PHE A CA 1
ATOM 1953 C C . PHE A 1 270 ? -11.350 16.029 12.721 1.00 40.25 270 PHE A C 1
ATOM 1955 O O . PHE A 1 270 ? -11.729 17.044 12.130 1.00 40.25 270 PHE A O 1
ATOM 1962 N N . ASP A 1 271 ? -10.099 15.857 13.154 1.00 46.06 271 ASP A N 1
ATOM 1963 C CA . ASP A 1 271 ? -9.023 16.819 12.922 1.00 46.06 271 ASP A CA 1
ATOM 1964 C C . ASP A 1 271 ? -8.794 17.000 11.403 1.00 46.06 271 ASP A C 1
ATOM 1966 O O . ASP A 1 271 ? -8.408 16.041 10.721 1.00 46.06 271 ASP A O 1
ATOM 1970 N N . PRO A 1 272 ? -9.008 18.200 10.832 1.00 42.72 272 PRO A N 1
ATOM 1971 C CA . PRO A 1 272 ? -8.810 18.453 9.405 1.00 42.72 272 PRO A CA 1
ATOM 1972 C C . PRO A 1 272 ? -7.374 18.171 8.925 1.00 42.72 272 PRO A C 1
ATOM 1974 O O . PRO A 1 272 ? -7.180 17.867 7.740 1.00 42.72 272 PRO A O 1
ATOM 1977 N N . ALA A 1 273 ? -6.374 18.180 9.816 1.00 48.09 273 ALA A N 1
ATOM 1978 C CA . ALA A 1 273 ? -5.013 17.761 9.490 1.00 48.09 273 ALA A CA 1
ATOM 1979 C C . ALA A 1 273 ? -4.929 16.252 9.189 1.00 48.09 273 ALA A C 1
ATOM 1981 O O . ALA A 1 273 ? -4.233 15.853 8.253 1.00 48.09 273 ALA A O 1
ATOM 1982 N N . THR A 1 274 ? -5.689 15.408 9.896 1.00 46.44 274 THR A N 1
ATOM 1983 C CA . THR A 1 274 ? -5.699 13.944 9.683 1.00 46.44 274 THR A CA 1
ATOM 1984 C C . THR A 1 274 ? -6.432 13.536 8.400 1.00 46.44 274 THR A C 1
ATOM 1986 O O . THR A 1 274 ? -5.941 12.694 7.649 1.00 46.44 274 THR A O 1
ATOM 1989 N N . ILE A 1 275 ? -7.540 14.203 8.052 1.00 44.22 275 ILE A N 1
ATOM 1990 C CA . ILE A 1 275 ? -8.250 13.987 6.773 1.00 44.22 275 ILE A CA 1
ATOM 1991 C C . ILE A 1 275 ? -7.362 14.372 5.580 1.00 44.22 275 ILE A C 1
ATOM 1993 O O . ILE A 1 275 ? -7.312 13.662 4.569 1.00 44.22 275 ILE A O 1
ATOM 1997 N N . THR A 1 276 ? -6.649 15.492 5.699 1.00 50.75 276 THR A N 1
ATOM 1998 C CA . THR A 1 276 ? -5.696 15.957 4.683 1.00 50.75 276 THR A CA 1
ATOM 1999 C C . THR A 1 276 ? -4.505 15.002 4.582 1.00 50.75 276 THR A C 1
ATOM 2001 O O . THR A 1 276 ? -4.087 14.666 3.474 1.00 50.75 276 THR A O 1
ATOM 2004 N N . SER A 1 277 ? -4.035 14.471 5.714 1.00 52.09 277 SER A N 1
ATOM 2005 C CA . SER A 1 277 ? -2.950 13.484 5.775 1.00 52.09 277 SER A CA 1
ATOM 2006 C C . SER A 1 277 ? -3.325 12.153 5.122 1.00 52.09 277 SER A C 1
ATOM 2008 O O . SER A 1 277 ? -2.532 11.645 4.339 1.00 52.09 277 SER A O 1
ATOM 2010 N N . ASN A 1 278 ? -4.542 11.630 5.313 1.00 53.41 278 ASN A N 1
ATOM 2011 C CA . ASN A 1 278 ? -4.979 10.366 4.693 1.00 53.41 278 ASN A CA 1
ATOM 2012 C C . ASN A 1 278 ? -5.188 10.487 3.172 1.00 53.41 278 ASN A C 1
ATOM 2014 O O . ASN A 1 278 ? -4.871 9.575 2.400 1.00 53.41 278 ASN A O 1
ATOM 2018 N N . LYS A 1 279 ? -5.690 11.635 2.699 1.00 52.16 279 LYS A N 1
ATOM 2019 C CA . LYS A 1 279 ? -5.764 11.920 1.256 1.00 52.16 279 LYS A CA 1
ATOM 2020 C C . LYS A 1 279 ? -4.364 12.056 0.653 1.00 52.16 279 LYS A C 1
ATOM 2022 O O . LYS A 1 279 ? -4.098 11.446 -0.386 1.00 52.16 279 LYS A O 1
ATOM 2027 N N . ALA A 1 280 ? -3.471 12.786 1.320 1.00 53.16 280 ALA A N 1
ATOM 2028 C CA . ALA A 1 280 ? -2.077 12.934 0.913 1.00 53.16 280 ALA A CA 1
ATOM 2029 C C . ALA A 1 280 ? -1.321 11.594 0.944 1.00 53.16 280 ALA A C 1
ATOM 2031 O O . ALA A 1 280 ? -0.567 11.306 0.019 1.00 53.16 280 ALA A O 1
ATOM 2032 N N . ALA A 1 281 ? -1.586 10.742 1.936 1.00 52.66 281 ALA A N 1
ATOM 2033 C CA . ALA A 1 281 ? -1.060 9.388 2.073 1.00 52.66 281 ALA A CA 1
ATOM 2034 C C . ALA A 1 281 ? -1.411 8.525 0.861 1.00 52.66 281 ALA A C 1
ATOM 2036 O O . ALA A 1 281 ? -0.526 8.070 0.135 1.00 52.66 281 ALA A O 1
ATOM 2037 N N . MET A 1 282 ? -2.707 8.360 0.572 1.00 54.56 282 MET A N 1
ATOM 2038 C CA . MET A 1 282 ? -3.160 7.568 -0.576 1.00 54.56 282 MET A CA 1
ATOM 2039 C C . MET A 1 282 ? -2.638 8.123 -1.907 1.00 54.56 282 MET A C 1
ATOM 2041 O O . MET A 1 282 ? -2.324 7.365 -2.829 1.00 54.56 282 MET A O 1
ATOM 2045 N N . GLN A 1 283 ? -2.522 9.446 -2.027 1.00 56.69 283 GLN A N 1
ATOM 2046 C CA . GLN A 1 283 ? -1.942 10.093 -3.202 1.00 56.69 283 GLN A CA 1
ATOM 2047 C C . GLN A 1 283 ? -0.430 9.850 -3.313 1.00 56.69 283 GLN A C 1
ATOM 2049 O O . GLN A 1 283 ? 0.054 9.556 -4.409 1.00 56.69 283 GLN A O 1
ATOM 2054 N N . ALA A 1 284 ? 0.307 9.889 -2.204 1.00 54.88 284 ALA A N 1
ATOM 2055 C CA . ALA A 1 284 ? 1.727 9.564 -2.148 1.00 54.88 284 ALA A CA 1
ATOM 2056 C C . ALA A 1 284 ? 1.976 8.093 -2.507 1.00 54.88 284 ALA A C 1
ATOM 2058 O O . ALA A 1 284 ? 2.877 7.811 -3.299 1.00 54.88 284 ALA A O 1
ATOM 2059 N N . VAL A 1 285 ? 1.135 7.168 -2.028 1.00 56.31 285 VAL A N 1
ATOM 2060 C CA . VAL A 1 285 ? 1.184 5.747 -2.407 1.00 56.31 285 VAL A CA 1
ATOM 2061 C C . VAL A 1 285 ? 0.970 5.575 -3.909 1.00 56.31 285 VAL A C 1
ATOM 2063 O O . VAL A 1 285 ? 1.770 4.917 -4.583 1.00 56.31 285 VAL A O 1
ATOM 2066 N N . ARG A 1 286 ? -0.071 6.203 -4.470 1.00 59.72 286 ARG A N 1
ATOM 2067 C CA . ARG A 1 286 ? -0.340 6.165 -5.918 1.00 59.72 286 ARG A CA 1
ATOM 2068 C C . ARG A 1 286 ? 0.830 6.739 -6.717 1.00 59.72 286 ARG A C 1
ATOM 2070 O O . ARG A 1 286 ? 1.264 6.118 -7.683 1.00 59.72 286 ARG A O 1
ATOM 2077 N N . HIS A 1 287 ? 1.391 7.869 -6.296 1.00 58.19 287 HIS A N 1
ATOM 2078 C CA . HIS A 1 287 ? 2.531 8.498 -6.964 1.00 58.19 287 HIS A CA 1
ATOM 2079 C C . HIS A 1 287 ? 3.812 7.649 -6.872 1.00 58.19 287 HIS A C 1
ATOM 2081 O O . HIS A 1 287 ? 4.517 7.468 -7.866 1.00 58.19 287 HIS A O 1
ATOM 2087 N N . ALA A 1 288 ? 4.102 7.064 -5.708 1.00 58.09 288 ALA A N 1
ATOM 2088 C CA . ALA A 1 288 ? 5.224 6.145 -5.525 1.00 58.09 288 ALA A CA 1
ATOM 2089 C C . ALA A 1 288 ? 5.075 4.888 -6.397 1.00 58.09 288 ALA A C 1
ATOM 2091 O O . ALA A 1 288 ? 6.062 4.437 -6.987 1.00 58.09 288 ALA A O 1
ATOM 2092 N N . THR A 1 289 ? 3.846 4.381 -6.526 1.00 61.38 289 THR A N 1
ATOM 2093 C CA . THR A 1 289 ? 3.510 3.224 -7.366 1.00 61.38 289 THR A CA 1
ATOM 2094 C C . THR A 1 289 ? 3.699 3.528 -8.848 1.00 61.38 289 THR A C 1
ATOM 2096 O O . THR A 1 289 ? 4.356 2.770 -9.565 1.00 61.38 289 THR A O 1
ATOM 2099 N N . LEU A 1 290 ? 3.212 4.683 -9.307 1.00 63.56 290 LEU A N 1
ATOM 2100 C CA . LEU A 1 290 ? 3.400 5.146 -10.683 1.00 63.56 290 LEU A CA 1
ATOM 2101 C C . LEU A 1 290 ? 4.883 5.340 -11.025 1.00 63.56 290 LEU A C 1
ATOM 2103 O O . LEU A 1 290 ? 5.329 4.905 -12.084 1.00 63.56 290 LEU A O 1
ATOM 2107 N N . ASN A 1 291 ? 5.672 5.916 -10.116 1.00 66.38 291 ASN A N 1
ATOM 2108 C CA . ASN A 1 291 ? 7.112 6.082 -10.326 1.00 66.38 291 ASN A CA 1
ATOM 2109 C C . ASN A 1 291 ? 7.855 4.745 -10.403 1.00 66.38 291 ASN A C 1
ATOM 2111 O O . ASN A 1 291 ? 8.730 4.576 -11.253 1.00 66.38 291 ASN A O 1
ATOM 2115 N N . ALA A 1 292 ? 7.497 3.776 -9.556 1.00 66.31 292 ALA A N 1
ATOM 2116 C CA . ALA A 1 292 ? 8.073 2.438 -9.638 1.00 66.31 292 ALA A CA 1
ATOM 2117 C C . ALA A 1 292 ? 7.727 1.767 -10.981 1.00 66.31 292 ALA A C 1
ATOM 2119 O O . ALA A 1 292 ? 8.591 1.148 -11.604 1.00 66.31 292 ALA A O 1
ATOM 2120 N N . LYS A 1 293 ? 6.496 1.958 -11.475 1.00 68.56 293 LYS A N 1
ATOM 2121 C CA . LYS A 1 293 ? 6.050 1.443 -12.778 1.00 68.56 293 LYS A CA 1
ATOM 2122 C C . LYS A 1 293 ? 6.836 2.052 -13.942 1.00 68.56 293 LYS A C 1
ATOM 2124 O O . LYS A 1 293 ? 7.246 1.321 -14.839 1.00 68.56 293 LYS A O 1
ATOM 2129 N N . ILE A 1 294 ? 7.113 3.356 -13.905 1.00 70.50 294 ILE A N 1
ATOM 2130 C CA . ILE A 1 294 ? 7.953 4.034 -14.909 1.00 70.50 294 ILE A CA 1
ATOM 2131 C C . ILE A 1 294 ? 9.376 3.464 -14.903 1.00 70.50 294 ILE A C 1
ATOM 2133 O O . ILE A 1 294 ? 9.932 3.192 -15.966 1.00 70.50 294 ILE A O 1
ATOM 2137 N N . ALA A 1 295 ? 9.955 3.221 -13.724 1.00 73.38 295 ALA A N 1
ATOM 2138 C CA . ALA A 1 295 ? 11.272 2.595 -13.623 1.00 73.38 295 ALA A CA 1
ATOM 2139 C C . ALA A 1 295 ? 11.284 1.178 -14.230 1.00 73.38 295 ALA A C 1
ATOM 2141 O O . ALA A 1 295 ? 12.212 0.831 -14.962 1.00 73.38 295 ALA A O 1
ATOM 2142 N N . ALA A 1 296 ? 10.232 0.386 -13.994 1.00 74.94 296 ALA A N 1
ATOM 2143 C CA . ALA A 1 296 ? 10.077 -0.932 -14.606 1.00 74.94 296 ALA A CA 1
ATOM 2144 C C . ALA A 1 296 ? 9.949 -0.850 -16.138 1.00 74.94 296 ALA A C 1
ATOM 2146 O O . ALA A 1 296 ? 10.592 -1.623 -16.843 1.00 74.94 296 ALA A O 1
ATOM 2147 N N . MET A 1 297 ? 9.191 0.116 -16.668 1.00 76.12 297 MET A N 1
ATOM 2148 C CA . MET A 1 297 ? 9.068 0.334 -18.116 1.00 76.12 297 MET A CA 1
ATOM 2149 C C . MET A 1 297 ? 10.395 0.747 -18.761 1.00 76.12 297 MET A C 1
ATOM 2151 O O . MET A 1 297 ? 10.758 0.202 -19.800 1.00 76.12 297 MET A O 1
ATOM 2155 N N . ASN A 1 298 ? 11.151 1.651 -18.133 1.00 79.56 298 ASN A N 1
ATOM 2156 C CA . ASN A 1 298 ? 12.478 2.044 -18.619 1.00 79.56 298 ASN A CA 1
ATOM 2157 C C . ASN A 1 298 ? 13.447 0.858 -18.648 1.00 79.56 298 ASN A C 1
ATOM 2159 O O . ASN A 1 298 ? 14.237 0.726 -19.582 1.00 79.56 298 ASN A O 1
ATOM 2163 N N . LYS A 1 299 ? 13.353 -0.035 -17.657 1.00 83.00 299 LYS A N 1
ATOM 2164 C CA . LYS A 1 299 ? 14.113 -1.284 -17.649 1.00 83.00 299 LYS A CA 1
ATOM 2165 C C . LYS A 1 299 ? 13.699 -2.218 -18.790 1.00 83.00 299 LYS A C 1
ATOM 2167 O O . LYS A 1 299 ? 14.575 -2.753 -19.458 1.00 83.00 299 LYS A O 1
ATOM 2172 N N . VAL A 1 300 ? 12.399 -2.366 -19.054 1.00 85.56 300 VAL A N 1
ATOM 2173 C CA . VAL A 1 300 ? 11.903 -3.159 -20.194 1.00 85.56 300 VAL A CA 1
ATOM 2174 C C . VAL A 1 300 ? 12.404 -2.601 -21.522 1.00 85.56 300 VAL A C 1
ATOM 2176 O O . VAL A 1 300 ? 12.834 -3.387 -22.357 1.00 85.56 300 VAL A O 1
ATOM 2179 N N . MET A 1 301 ? 12.407 -1.277 -21.708 1.00 86.06 301 MET A N 1
ATOM 2180 C CA . MET A 1 301 ? 12.973 -0.662 -22.915 1.00 86.06 301 MET A CA 1
ATOM 2181 C C . MET A 1 301 ? 14.445 -1.047 -23.096 1.00 86.06 301 MET A C 1
ATOM 2183 O O . MET A 1 301 ? 14.811 -1.589 -24.134 1.00 86.06 301 MET A O 1
ATOM 2187 N N . ALA A 1 302 ? 15.265 -0.873 -22.055 1.00 88.00 302 ALA A N 1
ATOM 2188 C CA . ALA A 1 302 ? 16.689 -1.200 -22.111 1.00 88.00 302 ALA A CA 1
ATOM 2189 C C . ALA A 1 302 ? 16.959 -2.697 -22.354 1.00 88.00 302 ALA A C 1
ATOM 2191 O O . ALA A 1 302 ? 17.820 -3.050 -23.161 1.00 88.00 302 ALA A O 1
ATOM 2192 N N . ASP A 1 303 ? 16.218 -3.583 -21.683 1.00 90.31 303 ASP A N 1
ATOM 2193 C CA . ASP A 1 303 ? 16.376 -5.034 -21.828 1.00 90.31 303 ASP A CA 1
ATOM 2194 C C . ASP A 1 303 ? 15.909 -5.511 -23.220 1.00 90.31 303 ASP A C 1
ATOM 2196 O O . ASP A 1 303 ? 16.524 -6.410 -23.803 1.00 90.31 303 ASP A O 1
ATOM 2200 N N . ILE A 1 304 ? 14.854 -4.896 -23.777 1.00 91.00 304 ILE A N 1
ATOM 2201 C CA . ILE A 1 304 ? 14.410 -5.147 -25.153 1.00 91.00 304 ILE A CA 1
ATOM 2202 C C . ILE A 1 304 ? 15.447 -4.640 -26.152 1.00 91.00 304 ILE A C 1
ATOM 2204 O O . ILE A 1 304 ? 15.766 -5.384 -27.069 1.00 91.00 304 ILE A O 1
ATOM 2208 N N . ASP A 1 305 ? 16.004 -3.441 -25.990 1.00 89.50 305 ASP A N 1
ATOM 2209 C CA . ASP A 1 305 ? 17.032 -2.924 -26.904 1.00 89.50 305 ASP A CA 1
ATOM 2210 C C . ASP A 1 305 ? 18.284 -3.807 -26.888 1.00 89.50 305 ASP A C 1
ATOM 2212 O O . ASP A 1 305 ? 18.816 -4.164 -27.940 1.00 89.50 305 ASP A O 1
ATOM 2216 N N . ALA A 1 306 ? 18.724 -4.238 -25.702 1.00 90.19 306 ALA A N 1
ATOM 2217 C CA . ALA A 1 306 ? 19.838 -5.170 -25.559 1.00 90.19 306 ALA A CA 1
ATOM 2218 C C . ALA A 1 306 ? 19.560 -6.513 -26.252 1.00 90.19 306 ALA A C 1
ATOM 2220 O O . ALA A 1 306 ? 20.447 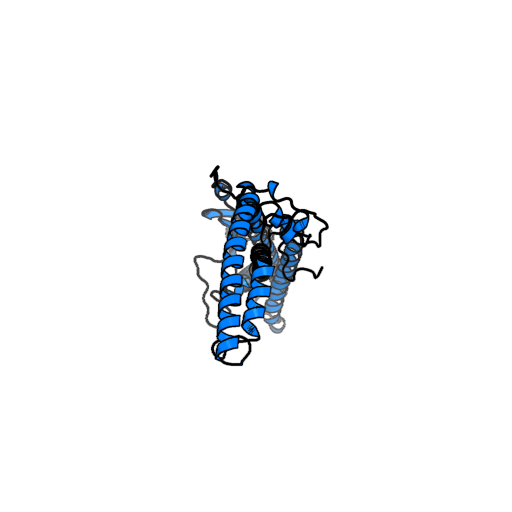-7.065 -26.902 1.00 90.19 306 ALA A O 1
ATOM 2221 N N . TRP A 1 307 ? 18.332 -7.030 -26.149 1.00 92.25 307 TRP A N 1
ATOM 2222 C CA . TRP A 1 307 ? 17.934 -8.257 -26.838 1.00 92.25 307 TRP A CA 1
ATOM 2223 C C . TRP A 1 307 ? 17.821 -8.061 -28.349 1.00 92.25 307 TRP A C 1
ATOM 2225 O O . TRP A 1 307 ? 18.362 -8.854 -29.115 1.00 92.25 307 TRP A O 1
ATOM 2235 N N . VAL A 1 308 ? 17.177 -6.986 -28.791 1.00 90.62 308 VAL A N 1
ATOM 2236 C CA . VAL A 1 308 ? 17.032 -6.657 -30.206 1.00 90.62 308 VAL A CA 1
ATOM 2237 C C . VAL A 1 308 ? 18.378 -6.403 -30.841 1.00 90.62 308 VAL A C 1
ATOM 2239 O O . VAL A 1 308 ? 18.483 -6.692 -32.018 1.00 90.62 308 VAL A O 1
ATOM 2242 N N . ASN A 1 309 ? 19.406 -5.973 -30.101 1.00 87.81 309 ASN A N 1
ATOM 2243 C CA . ASN A 1 309 ? 20.792 -5.848 -30.560 1.00 87.81 309 ASN A CA 1
ATOM 2244 C C . ASN A 1 309 ? 21.519 -7.182 -30.812 1.00 87.81 309 ASN A C 1
ATOM 2246 O O . ASN A 1 309 ? 22.595 -7.165 -31.413 1.00 87.81 309 ASN A O 1
ATOM 2250 N N . THR A 1 310 ? 20.947 -8.336 -30.450 1.00 89.25 310 THR A N 1
ATOM 2251 C CA . THR A 1 310 ? 21.525 -9.654 -30.787 1.00 89.25 310 THR A CA 1
ATOM 2252 C C . THR A 1 310 ? 20.923 -10.299 -32.036 1.00 89.25 310 THR A C 1
ATOM 2254 O O . THR A 1 310 ? 21.513 -11.213 -32.599 1.00 89.25 310 THR A O 1
ATOM 2257 N N . TRP A 1 311 ? 19.776 -9.811 -32.508 1.00 89.69 311 TRP A N 1
ATOM 2258 C CA . TRP A 1 311 ? 19.077 -10.309 -33.698 1.00 89.69 311 TRP A CA 1
ATOM 2259 C C . TRP A 1 311 ? 19.880 -10.139 -35.008 1.00 89.69 311 TRP A C 1
ATOM 2261 O O . TRP A 1 311 ? 20.860 -9.390 -35.064 1.00 89.69 311 TRP A O 1
ATOM 2271 N N . PRO A 1 312 ? 19.477 -10.785 -36.103 1.00 88.00 312 PRO A N 1
ATOM 2272 C CA . PRO A 1 312 ? 19.977 -10.429 -37.425 1.00 88.00 312 PRO A CA 1
ATOM 2273 C C . PRO A 1 312 ? 19.512 -9.023 -37.846 1.00 88.00 312 PRO A C 1
ATOM 2275 O O . PRO A 1 312 ? 18.451 -8.548 -37.443 1.00 88.00 312 PRO A O 1
ATOM 2278 N N . THR A 1 313 ? 20.315 -8.333 -38.661 1.00 82.38 313 THR A N 1
ATOM 2279 C CA . THR A 1 313 ? 20.004 -6.969 -39.142 1.00 82.38 313 THR A CA 1
ATOM 2280 C C . THR A 1 313 ? 18.958 -6.934 -40.256 1.00 82.38 313 THR A C 1
ATOM 2282 O O . THR A 1 313 ? 18.450 -5.864 -40.568 1.00 82.38 313 THR A O 1
ATOM 2285 N N . ASP A 1 314 ? 18.686 -8.083 -40.878 1.00 80.00 314 ASP A N 1
ATOM 2286 C CA . ASP A 1 314 ? 17.756 -8.252 -41.994 1.00 80.00 314 ASP A CA 1
ATOM 2287 C C . ASP A 1 314 ? 17.115 -9.652 -41.930 1.00 80.00 314 ASP A C 1
ATOM 2289 O O . ASP A 1 314 ? 17.695 -10.587 -41.367 1.00 80.00 314 ASP A O 1
ATOM 2293 N N . ILE A 1 315 ? 15.929 -9.800 -42.516 1.00 80.00 315 ILE A N 1
ATOM 2294 C CA . ILE A 1 315 ? 15.141 -11.036 -42.556 1.00 80.00 315 ILE A CA 1
ATOM 2295 C C . ILE A 1 315 ? 15.844 -12.158 -43.331 1.00 80.00 315 ILE A C 1
ATOM 2297 O O . ILE A 1 315 ? 15.620 -13.333 -43.063 1.00 80.00 315 ILE A O 1
ATOM 2301 N N . THR A 1 316 ? 16.730 -11.799 -44.259 1.00 81.69 316 THR A N 1
ATOM 2302 C CA . THR A 1 316 ? 17.456 -12.736 -45.128 1.00 81.69 316 THR A CA 1
ATOM 2303 C C . THR A 1 316 ? 18.684 -13.367 -44.464 1.00 81.69 316 THR A C 1
ATOM 2305 O O . THR A 1 316 ? 19.212 -14.361 -44.962 1.00 81.69 316 THR A O 1
ATOM 2308 N N . LYS A 1 317 ? 19.161 -12.808 -43.343 1.00 79.50 317 LYS A N 1
ATOM 2309 C CA . LYS A 1 317 ? 20.365 -13.288 -42.652 1.00 79.50 317 LYS A CA 1
ATOM 2310 C C . LYS A 1 317 ? 20.067 -14.485 -41.749 1.00 79.50 317 LYS A C 1
ATOM 2312 O O . LYS A 1 317 ? 19.027 -14.554 -41.104 1.00 79.50 317 LYS A O 1
ATOM 2317 N N . THR A 1 318 ? 21.021 -15.407 -41.657 1.00 81.81 318 THR A N 1
ATOM 2318 C CA . THR A 1 318 ? 20.968 -16.538 -40.722 1.00 81.81 318 THR A CA 1
ATOM 2319 C C . THR A 1 318 ? 21.083 -16.062 -39.266 1.00 81.81 318 THR A C 1
ATOM 2321 O O . THR A 1 318 ? 21.609 -14.982 -38.992 1.00 81.81 318 THR A O 1
ATOM 2324 N N . GLY A 1 319 ? 20.577 -16.858 -38.316 1.00 81.56 319 GLY A N 1
ATOM 2325 C CA . GLY A 1 319 ? 20.625 -16.544 -36.878 1.00 81.56 319 GLY A CA 1
ATOM 2326 C C . GLY A 1 319 ? 19.275 -16.225 -36.227 1.00 81.56 319 GLY A C 1
ATOM 2327 O O . GLY A 1 319 ? 19.222 -16.031 -35.013 1.00 81.56 319 GLY A O 1
ATOM 2328 N N . TRP A 1 320 ? 18.174 -16.231 -36.988 1.00 84.81 320 TRP A N 1
ATOM 2329 C CA . TRP A 1 320 ? 16.817 -16.106 -36.435 1.00 84.81 320 TRP A CA 1
ATOM 2330 C C . TRP A 1 320 ? 16.441 -17.265 -35.497 1.00 84.81 320 TRP A C 1
ATOM 2332 O O . TRP A 1 320 ? 15.665 -17.064 -34.567 1.00 84.81 320 TRP A O 1
ATOM 2342 N N . ASP A 1 321 ? 17.066 -18.437 -35.644 1.00 85.44 321 ASP A N 1
ATOM 2343 C CA . ASP A 1 321 ? 16.842 -19.607 -34.780 1.00 85.44 321 ASP A CA 1
ATOM 2344 C C . ASP A 1 321 ? 17.219 -19.364 -33.306 1.00 85.44 321 ASP A C 1
ATOM 2346 O O . ASP A 1 321 ? 16.675 -20.010 -32.398 1.00 85.44 321 ASP A O 1
ATOM 2350 N N . ALA A 1 322 ? 18.133 -18.413 -33.067 1.00 83.06 322 ALA A N 1
ATOM 2351 C CA . ALA A 1 322 ? 18.572 -17.982 -31.741 1.00 83.06 322 ALA A CA 1
ATOM 2352 C C . ALA A 1 322 ? 17.599 -16.986 -31.077 1.00 83.06 322 ALA A C 1
ATOM 2354 O O . ALA A 1 322 ? 17.678 -16.752 -29.868 1.00 83.06 322 ALA A O 1
ATOM 2355 N N . VAL A 1 323 ? 16.657 -16.412 -31.833 1.00 86.00 323 VAL A N 1
ATOM 2356 C CA . VAL A 1 323 ? 15.652 -15.477 -31.316 1.00 86.00 323 VAL A CA 1
ATOM 2357 C C . VAL A 1 323 ? 14.455 -16.272 -30.792 1.00 86.00 323 VAL A C 1
ATOM 2359 O O . VAL A 1 323 ? 13.605 -16.732 -31.548 1.00 86.00 323 VAL A O 1
ATOM 2362 N N . LYS A 1 324 ? 14.383 -16.455 -29.469 1.00 86.81 324 LYS A N 1
ATOM 2363 C CA . LYS A 1 324 ? 13.275 -17.168 -28.810 1.00 86.81 324 LYS A CA 1
ATOM 2364 C C . LYS A 1 324 ? 12.240 -16.203 -28.239 1.00 86.81 324 LYS A C 1
ATOM 2366 O O . LYS A 1 324 ? 12.591 -15.302 -27.478 1.00 86.81 324 LYS A O 1
ATOM 2371 N N . SER A 1 325 ? 10.960 -16.453 -28.515 1.00 83.06 325 SER A N 1
ATOM 2372 C CA . SER A 1 325 ? 9.827 -15.724 -27.919 1.00 83.06 325 SER A CA 1
ATOM 2373 C C . SER A 1 325 ? 9.806 -15.802 -26.389 1.00 83.06 325 SER A C 1
ATOM 2375 O O . SER A 1 325 ? 9.369 -14.864 -25.727 1.00 83.06 325 SER A O 1
ATOM 2377 N N . ASP A 1 326 ? 10.345 -16.873 -25.805 1.00 84.50 326 ASP A N 1
ATOM 2378 C CA . ASP A 1 326 ? 10.431 -17.036 -24.348 1.00 84.50 326 ASP A CA 1
ATOM 2379 C C . ASP A 1 326 ? 11.308 -15.973 -23.685 1.00 84.50 326 ASP A C 1
ATOM 2381 O O . ASP A 1 326 ? 11.059 -15.579 -22.542 1.00 84.50 326 ASP A O 1
ATOM 2385 N N . ARG A 1 327 ? 12.295 -15.433 -24.414 1.00 86.56 327 ARG A N 1
ATOM 2386 C CA . ARG A 1 327 ? 13.134 -14.345 -23.905 1.00 86.56 327 ARG A CA 1
ATOM 2387 C C . ARG A 1 327 ? 12.311 -13.089 -23.634 1.00 86.56 327 ARG A C 1
ATOM 2389 O O . ARG A 1 327 ? 12.531 -12.445 -22.610 1.00 86.56 327 ARG A O 1
ATOM 2396 N N . PHE A 1 328 ? 11.331 -12.785 -24.485 1.00 83.94 328 PHE A N 1
ATOM 2397 C CA . PHE A 1 328 ? 10.396 -11.684 -24.254 1.00 83.94 328 PHE A CA 1
ATOM 2398 C C . PHE A 1 328 ? 9.613 -11.896 -22.954 1.00 83.94 328 PHE A C 1
ATOM 2400 O O . PHE A 1 328 ? 9.577 -11.012 -22.100 1.00 83.94 328 PHE A O 1
ATOM 2407 N N . ASN A 1 329 ? 9.059 -13.096 -22.756 1.00 82.06 329 ASN A N 1
ATOM 2408 C CA . ASN A 1 329 ? 8.337 -13.434 -21.528 1.00 82.06 329 ASN A CA 1
ATOM 2409 C C . ASN A 1 329 ? 9.223 -13.280 -20.282 1.00 82.06 329 ASN A C 1
ATOM 2411 O O . ASN A 1 329 ? 8.775 -12.717 -19.284 1.00 82.06 329 ASN A O 1
ATOM 2415 N N . SER A 1 330 ? 10.489 -13.701 -20.356 1.00 83.25 330 SER A N 1
ATOM 2416 C CA . SER A 1 330 ? 11.456 -13.531 -19.267 1.00 83.25 330 SER A CA 1
ATOM 2417 C C . SER A 1 330 ? 11.719 -12.060 -18.928 1.00 83.25 330 SER A C 1
ATOM 2419 O O . SER A 1 330 ? 11.770 -11.726 -17.745 1.00 83.25 330 SER A O 1
ATOM 2421 N N . ILE A 1 331 ? 11.883 -11.187 -19.929 1.00 83.31 331 ILE A N 1
ATOM 2422 C CA . ILE A 1 331 ? 12.129 -9.748 -19.720 1.00 83.31 331 ILE A CA 1
ATOM 2423 C C . ILE A 1 331 ? 10.932 -9.103 -19.011 1.00 83.31 331 ILE A C 1
ATOM 2425 O O . ILE A 1 331 ? 11.098 -8.399 -18.012 1.00 83.31 331 ILE A O 1
ATOM 2429 N N . ILE A 1 332 ? 9.716 -9.392 -19.485 1.00 80.50 332 ILE A N 1
ATOM 2430 C CA . ILE A 1 332 ? 8.484 -8.855 -18.897 1.00 80.50 332 ILE A CA 1
ATOM 2431 C C . ILE A 1 332 ? 8.310 -9.339 -17.453 1.00 80.50 332 ILE A C 1
ATOM 2433 O O . ILE A 1 332 ? 8.104 -8.520 -16.555 1.00 80.50 332 ILE A O 1
ATOM 2437 N N . ASN A 1 333 ? 8.463 -10.643 -17.209 1.00 78.06 333 ASN A N 1
ATOM 2438 C CA . ASN A 1 333 ? 8.306 -11.220 -15.873 1.00 78.06 333 ASN A CA 1
ATOM 2439 C C . ASN A 1 333 ? 9.359 -10.674 -14.891 1.00 78.06 333 ASN A C 1
ATOM 2441 O O . ASN A 1 333 ? 9.043 -10.382 -13.739 1.00 78.06 333 ASN A O 1
ATOM 2445 N N . GLN A 1 334 ? 10.605 -10.473 -15.334 1.00 81.06 334 GLN A N 1
ATOM 2446 C CA . GLN A 1 334 ? 11.660 -9.897 -14.497 1.00 81.06 334 GLN A CA 1
ATOM 2447 C C . GLN A 1 334 ? 11.351 -8.446 -14.099 1.00 81.06 334 GLN A C 1
ATOM 2449 O O . GLN A 1 334 ? 11.542 -8.067 -12.937 1.00 81.06 334 GLN A O 1
ATOM 2454 N N . ALA A 1 335 ? 10.857 -7.635 -15.036 1.00 75.00 335 ALA A N 1
ATOM 2455 C CA . ALA A 1 335 ? 10.461 -6.259 -14.757 1.00 75.00 335 ALA A CA 1
ATOM 2456 C C . ALA A 1 335 ? 9.260 -6.187 -13.801 1.00 75.00 335 ALA A C 1
ATOM 2458 O O . ALA A 1 335 ? 9.268 -5.374 -12.874 1.00 75.00 335 ALA A O 1
ATOM 2459 N N . GLN A 1 336 ? 8.272 -7.072 -13.972 1.00 72.38 336 GLN A N 1
ATOM 2460 C CA . GLN A 1 336 ? 7.121 -7.194 -13.071 1.00 72.38 336 GLN A CA 1
ATOM 2461 C C . GLN A 1 336 ? 7.541 -7.615 -11.656 1.00 72.38 336 GLN A C 1
ATOM 2463 O O . GLN A 1 336 ? 7.164 -6.961 -10.689 1.00 72.38 336 GLN A O 1
ATOM 2468 N N . ASN A 1 337 ? 8.400 -8.626 -11.518 1.00 72.75 337 ASN A N 1
ATOM 2469 C CA . ASN A 1 337 ? 8.882 -9.072 -10.207 1.00 72.75 337 ASN A CA 1
ATOM 2470 C C . ASN A 1 337 ? 9.689 -7.983 -9.485 1.00 72.75 337 ASN A C 1
ATOM 2472 O O . ASN A 1 337 ? 9.520 -7.768 -8.286 1.00 72.75 337 ASN A O 1
ATOM 2476 N N . THR A 1 338 ? 10.538 -7.259 -10.219 1.00 71.12 338 THR A N 1
ATOM 2477 C CA . THR A 1 338 ? 11.322 -6.142 -9.668 1.00 71.12 338 THR A CA 1
ATOM 2478 C C . THR A 1 338 ? 10.414 -5.002 -9.203 1.00 71.12 338 THR A C 1
ATOM 2480 O O . THR A 1 338 ? 10.660 -4.397 -8.158 1.00 71.12 338 THR A O 1
ATOM 2483 N N . LEU A 1 339 ? 9.346 -4.717 -9.956 1.00 70.50 339 LEU A N 1
ATOM 2484 C CA . LEU A 1 339 ? 8.331 -3.739 -9.577 1.00 70.50 339 LEU A CA 1
ATOM 2485 C C . LEU A 1 339 ? 7.670 -4.128 -8.250 1.00 70.50 339 LEU A C 1
ATOM 2487 O O . LEU A 1 339 ? 7.706 -3.336 -7.310 1.00 70.50 339 LEU A O 1
ATOM 2491 N N . THR A 1 340 ? 7.146 -5.350 -8.147 1.00 66.56 340 THR A N 1
ATOM 2492 C CA . THR A 1 340 ? 6.470 -5.844 -6.938 1.00 66.56 340 THR A CA 1
ATOM 2493 C C . THR A 1 340 ? 7.399 -5.845 -5.724 1.00 66.56 340 THR A C 1
ATOM 2495 O O . THR A 1 340 ? 7.009 -5.396 -4.651 1.00 66.56 340 THR A O 1
ATOM 2498 N N . GLN A 1 341 ? 8.662 -6.254 -5.884 1.00 67.44 341 GLN A N 1
ATOM 2499 C CA . GLN A 1 341 ? 9.645 -6.221 -4.793 1.00 67.44 341 GLN A CA 1
ATOM 2500 C C . GLN A 1 341 ? 9.957 -4.796 -4.320 1.00 67.44 341 GLN A C 1
ATOM 2502 O O . GLN A 1 341 ? 10.053 -4.553 -3.119 1.00 67.44 341 GLN A O 1
ATOM 2507 N N . ASN A 1 342 ? 10.109 -3.840 -5.240 1.00 65.44 342 ASN A N 1
ATOM 2508 C CA . ASN A 1 342 ? 10.363 -2.443 -4.879 1.00 65.44 342 ASN A CA 1
ATOM 2509 C C . ASN A 1 342 ? 9.153 -1.793 -4.198 1.00 65.44 342 ASN A C 1
ATOM 2511 O O . ASN A 1 342 ? 9.326 -0.967 -3.300 1.00 65.44 342 ASN A O 1
ATOM 2515 N N . LEU A 1 343 ? 7.942 -2.165 -4.614 1.00 63.28 343 LEU A N 1
ATOM 2516 C CA . LEU A 1 343 ? 6.703 -1.703 -3.998 1.00 63.28 343 LEU A CA 1
ATOM 2517 C C . LEU A 1 343 ? 6.514 -2.303 -2.606 1.00 63.28 343 LEU A C 1
ATOM 2519 O O . LEU A 1 343 ? 6.281 -1.549 -1.668 1.00 63.28 343 LEU A O 1
ATOM 2523 N N . SER A 1 344 ? 6.720 -3.611 -2.447 1.00 61.38 344 SER A N 1
ATOM 2524 C CA . SER A 1 344 ? 6.661 -4.296 -1.150 1.00 61.38 344 SER A CA 1
ATOM 2525 C C . SER A 1 344 ? 7.696 -3.749 -0.156 1.00 61.38 344 SER A C 1
ATOM 2527 O O . SER A 1 344 ? 7.377 -3.458 0.993 1.00 61.38 344 SER A O 1
ATOM 2529 N N . LYS A 1 345 ? 8.930 -3.476 -0.601 1.00 60.50 345 LYS A N 1
ATOM 2530 C CA . LYS A 1 345 ? 9.939 -2.815 0.248 1.00 60.50 345 LYS A CA 1
ATOM 2531 C C . LYS A 1 345 ? 9.527 -1.405 0.672 1.00 60.50 345 LYS A C 1
ATOM 2533 O O . LYS A 1 345 ? 9.860 -0.976 1.771 1.00 60.50 345 LYS A O 1
ATOM 2538 N N . ARG A 1 346 ? 8.818 -0.671 -0.191 1.00 57.62 346 ARG A N 1
ATOM 2539 C CA . ARG A 1 346 ? 8.258 0.642 0.155 1.00 57.62 346 ARG A CA 1
ATOM 2540 C C . ARG A 1 346 ? 7.052 0.535 1.077 1.00 57.62 346 ARG A C 1
ATOM 2542 O O . ARG A 1 346 ? 6.894 1.431 1.897 1.00 57.62 346 ARG A O 1
ATOM 2549 N N . SER A 1 347 ? 6.258 -0.532 0.983 1.00 50.69 347 SER A N 1
ATOM 2550 C CA . SER A 1 347 ? 5.126 -0.748 1.883 1.00 50.69 347 SER A CA 1
ATOM 2551 C C . SER A 1 347 ? 5.534 -1.144 3.297 1.00 50.69 347 SER A C 1
ATOM 2553 O O . SER A 1 347 ? 4.812 -0.853 4.240 1.00 50.69 347 SER A O 1
ATOM 2555 N N . MET A 1 348 ? 6.715 -1.741 3.449 1.00 45.81 348 MET A N 1
ATOM 2556 C CA . MET A 1 348 ? 7.339 -2.049 4.740 1.00 45.81 348 MET A CA 1
ATOM 2557 C C . MET A 1 348 ? 8.078 -0.858 5.375 1.00 45.81 348 MET A C 1
ATOM 2559 O O . MET A 1 348 ? 8.664 -1.003 6.443 1.00 45.81 348 MET A O 1
ATOM 2563 N N . ASN A 1 349 ? 8.107 0.314 4.729 1.00 49.00 349 ASN A N 1
ATOM 2564 C CA . ASN A 1 349 ? 8.718 1.498 5.326 1.00 49.00 349 ASN A CA 1
ATOM 2565 C C . ASN A 1 349 ? 7.793 2.041 6.437 1.00 49.00 349 ASN A C 1
ATOM 2567 O O . ASN A 1 349 ? 6.615 2.262 6.154 1.00 49.00 349 ASN A O 1
ATOM 2571 N N . PRO A 1 350 ? 8.291 2.313 7.658 1.00 39.53 350 PRO A N 1
ATOM 2572 C CA . PRO A 1 350 ? 7.466 2.796 8.771 1.00 39.53 350 PRO A CA 1
ATOM 2573 C C . PRO A 1 350 ? 6.742 4.109 8.451 1.00 39.53 350 PRO A C 1
ATOM 2575 O O . PRO A 1 350 ? 5.615 4.313 8.884 1.00 39.53 350 PRO A O 1
ATOM 2578 N N . THR A 1 351 ? 7.319 4.975 7.609 1.00 42.12 351 THR A N 1
ATOM 2579 C CA . THR A 1 351 ? 6.639 6.195 7.143 1.00 42.12 351 THR A CA 1
ATOM 2580 C C . THR A 1 351 ? 5.449 5.887 6.232 1.00 42.12 351 THR A C 1
ATOM 2582 O O . THR A 1 351 ? 4.532 6.686 6.153 1.00 42.12 351 THR A O 1
ATOM 2585 N N . PHE A 1 352 ? 5.451 4.752 5.532 1.00 42.47 352 PHE A N 1
ATOM 2586 C CA . PHE A 1 352 ? 4.345 4.303 4.683 1.00 42.47 352 PHE A CA 1
ATOM 2587 C C . PHE A 1 352 ? 3.309 3.490 5.469 1.00 42.47 352 PHE A C 1
ATOM 2589 O O . PHE A 1 352 ? 2.122 3.620 5.194 1.00 42.47 352 PHE A O 1
ATOM 2596 N N . GLN A 1 353 ? 3.733 2.703 6.464 1.00 41.59 353 GLN A N 1
ATOM 2597 C CA . GLN A 1 353 ? 2.821 2.018 7.389 1.00 41.59 353 GLN A CA 1
ATOM 2598 C C . GLN A 1 353 ? 2.080 2.993 8.301 1.00 41.59 353 GLN A C 1
ATOM 2600 O O . GLN A 1 353 ? 0.896 2.811 8.514 1.00 41.59 353 GLN A O 1
ATOM 2605 N N . ALA A 1 354 ? 2.720 4.072 8.757 1.00 38.66 354 ALA A N 1
ATOM 2606 C CA . ALA A 1 354 ? 2.053 5.122 9.533 1.00 38.66 354 ALA A CA 1
ATOM 2607 C C . ALA A 1 354 ? 1.003 5.923 8.728 1.00 38.66 354 ALA A C 1
ATOM 2609 O O . ALA A 1 354 ? 0.300 6.758 9.292 1.00 38.66 354 ALA A O 1
ATOM 2610 N N . LEU A 1 355 ? 0.933 5.716 7.407 1.00 40.88 355 LEU A N 1
ATOM 2611 C CA . LEU A 1 355 ? 0.029 6.397 6.478 1.00 40.88 355 LEU A CA 1
ATOM 2612 C C . LEU A 1 355 ? -1.148 5.509 6.010 1.00 40.88 355 LEU A C 1
ATOM 2614 O O . LEU A 1 355 ? -2.007 6.013 5.282 1.00 40.88 355 LEU A O 1
ATOM 2618 N N . ILE A 1 356 ? -1.171 4.216 6.368 1.00 36.78 356 ILE A N 1
ATOM 2619 C CA . ILE A 1 356 ? -2.217 3.226 6.027 1.00 36.78 356 ILE A CA 1
ATOM 2620 C C . ILE A 1 356 ? -2.897 2.770 7.309 1.00 36.78 356 ILE A C 1
ATOM 2622 O O . ILE A 1 356 ? -4.144 2.706 7.285 1.00 36.78 356 ILE A O 1
#

Radius of gyration: 34.36 Å; chains: 1; bounding box: 78×53×94 Å